Protein AF-X1BD55-F1 (afdb_monomer)

pLDDT: mean 80.8, std 15.16, range [34.19, 97.38]

Sequence (222 aa):
LREFDWNKQTVIKLTTEFGVSGNEYSDGHKIVGSWGATHAIMLDFDKGTMTKEELLEEQQGWQFDSYVYSSQNHQRKKAKNGKVEPPCDRLRVIIPLAEPITSEFDRQAVEQSFVERYNQNGQEVIDASFMGSARYFAHGTDEVSSFVSGKGPMNWRKIPNLYVKPGKKQGRPSKTENLKLTFRLKDKVKDQHGQIAEVKELEPGTPIYCPFCGDAPHRTND

Mean predicted aligned error: 13.5 Å

Radius of gyration: 23.19 Å; Cα contacts (8 Å, |Δi|>4): 354; chains: 1; bounding box: 46×58×61 Å

Structure (mmCIF, N/CA/C/O backbone):
data_AF-X1BD55-F1
#
_entry.id   AF-X1BD55-F1
#
loop_
_atom_site.group_PDB
_atom_site.id
_atom_site.type_symbol
_atom_site.label_atom_id
_atom_site.label_alt_id
_atom_site.label_comp_id
_atom_site.label_asym_id
_atom_site.label_entity_id
_atom_site.label_seq_id
_atom_site.pdbx_PDB_ins_code
_atom_site.Cartn_x
_atom_site.Cartn_y
_atom_site.Cartn_z
_atom_site.occupancy
_atom_site.B_iso_or_equiv
_atom_site.auth_seq_id
_atom_site.auth_comp_id
_atom_site.auth_asym_id
_atom_site.auth_atom_id
_atom_site.pdbx_PDB_model_num
ATOM 1 N N . LEU A 1 1 ? 14.936 -17.715 -6.169 1.00 37.25 1 LEU A N 1
ATOM 2 C CA . LEU A 1 1 ? 13.793 -16.986 -5.579 1.00 37.25 1 LEU A CA 1
ATOM 3 C C . LEU A 1 1 ? 13.905 -17.153 -4.073 1.00 37.25 1 LEU A C 1
ATOM 5 O O . LEU A 1 1 ? 13.934 -18.291 -3.628 1.00 37.25 1 LEU A O 1
ATOM 9 N N . ARG A 1 2 ? 14.112 -16.074 -3.306 1.00 34.19 2 ARG A N 1
ATOM 10 C CA . ARG A 1 2 ? 14.006 -16.155 -1.841 1.00 34.19 2 ARG A CA 1
ATOM 11 C C . ARG A 1 2 ? 12.521 -16.313 -1.530 1.00 34.19 2 ARG A C 1
ATOM 13 O O . ARG A 1 2 ? 11.752 -15.412 -1.847 1.00 34.19 2 ARG A O 1
ATOM 20 N N . GLU A 1 3 ? 12.133 -17.453 -0.978 1.00 37.66 3 GLU A N 1
ATOM 21 C CA . GLU A 1 3 ? 10.811 -17.619 -0.380 1.00 37.66 3 GLU A CA 1
ATOM 22 C C . GLU A 1 3 ? 10.739 -16.684 0.830 1.00 37.66 3 GLU A C 1
ATOM 24 O O . GLU A 1 3 ? 11.429 -16.878 1.831 1.00 37.66 3 GLU A O 1
ATOM 29 N N . PHE A 1 4 ? 9.970 -15.604 0.708 1.00 49.25 4 PHE A N 1
ATOM 30 C CA . PHE A 1 4 ? 9.562 -14.827 1.869 1.00 49.25 4 PHE A CA 1
ATOM 31 C C . PHE A 1 4 ? 8.417 -15.586 2.516 1.00 49.25 4 PHE A C 1
ATOM 33 O O . PHE A 1 4 ? 7.271 -15.484 2.083 1.00 49.25 4 PHE A O 1
ATOM 40 N N . ASP A 1 5 ? 8.753 -16.391 3.517 1.00 57.66 5 ASP A N 1
ATOM 41 C CA . ASP A 1 5 ? 7.770 -17.161 4.261 1.00 57.66 5 ASP A CA 1
ATOM 42 C C . ASP A 1 5 ? 6.935 -16.182 5.105 1.00 57.66 5 ASP A C 1
ATOM 44 O O . ASP A 1 5 ? 7.361 -15.684 6.154 1.00 57.66 5 ASP A O 1
ATOM 48 N N . TRP A 1 6 ? 5.778 -15.789 4.563 1.00 70.94 6 TRP A N 1
ATOM 49 C CA . TRP A 1 6 ? 4.870 -14.785 5.117 1.00 70.94 6 TRP A CA 1
ATOM 50 C C . TRP A 1 6 ? 4.162 -15.366 6.346 1.00 70.94 6 TRP A C 1
ATOM 52 O O . TRP A 1 6 ? 3.005 -15.783 6.315 1.00 70.94 6 TRP A O 1
ATOM 62 N N . ASN A 1 7 ? 4.892 -15.448 7.455 1.00 80.19 7 ASN A N 1
ATOM 63 C CA . ASN A 1 7 ? 4.395 -16.042 8.683 1.00 80.19 7 ASN A CA 1
ATOM 64 C C . ASN A 1 7 ? 3.441 -15.081 9.408 1.00 80.19 7 ASN A C 1
ATOM 66 O O . ASN A 1 7 ? 3.825 -13.974 9.792 1.00 80.19 7 ASN A O 1
ATOM 70 N N . LYS A 1 8 ? 2.209 -15.539 9.661 1.00 82.25 8 LYS A N 1
ATOM 71 C CA . LYS A 1 8 ? 1.162 -14.773 10.356 1.00 82.25 8 LYS A CA 1
ATOM 72 C C . LYS A 1 8 ? 1.643 -14.133 11.659 1.00 82.25 8 LYS A C 1
ATOM 74 O O . LYS A 1 8 ? 1.384 -12.956 11.879 1.00 82.25 8 LYS A O 1
ATOM 79 N N . GLN A 1 9 ? 2.340 -14.884 12.512 1.00 84.12 9 GLN A N 1
ATOM 80 C CA . GLN A 1 9 ? 2.792 -14.382 13.813 1.00 84.12 9 GLN A CA 1
ATOM 81 C C . GLN A 1 9 ? 3.848 -13.291 13.653 1.00 84.12 9 GLN A C 1
ATOM 83 O O . GLN A 1 9 ? 3.791 -12.269 14.334 1.00 84.12 9 GLN A O 1
ATOM 88 N N . THR A 1 10 ? 4.769 -13.466 12.706 1.00 82.81 10 THR A N 1
ATOM 89 C CA . THR A 1 10 ? 5.780 -12.455 12.387 1.00 82.81 10 THR A CA 1
ATOM 90 C C . THR A 1 10 ? 5.139 -11.174 11.865 1.00 82.81 10 THR A C 1
ATOM 92 O O . THR A 1 10 ? 5.504 -10.092 12.311 1.00 82.81 10 THR A O 1
ATOM 95 N N . VAL A 1 11 ? 4.161 -11.278 10.962 1.00 82.75 11 VAL A N 1
ATOM 96 C CA . VAL A 1 11 ? 3.474 -10.111 10.391 1.00 82.75 11 VAL A CA 1
ATOM 97 C C . VAL A 1 11 ? 2.665 -9.374 11.455 1.00 82.75 11 VAL A C 1
ATOM 99 O O . VAL A 1 11 ? 2.794 -8.157 11.562 1.00 82.75 11 VAL A O 1
ATOM 102 N N . ILE A 1 12 ? 1.909 -10.098 12.289 1.00 83.44 12 ILE A N 1
ATOM 103 C CA . ILE A 1 12 ? 1.188 -9.506 13.424 1.00 83.44 12 ILE A CA 1
ATOM 104 C C . ILE A 1 12 ? 2.179 -8.744 14.302 1.00 83.44 12 ILE A C 1
ATOM 106 O O . ILE A 1 12 ? 2.042 -7.531 14.437 1.00 83.44 12 ILE A O 1
ATOM 110 N N . LYS A 1 13 ? 3.234 -9.417 14.778 1.00 83.56 13 LYS A N 1
ATOM 111 C CA . LYS A 1 13 ? 4.265 -8.814 15.627 1.00 83.56 13 LYS A CA 1
ATOM 112 C C . LYS A 1 13 ? 4.877 -7.558 15.003 1.00 83.56 13 LYS A C 1
ATOM 114 O O . LYS A 1 13 ? 4.976 -6.529 15.663 1.00 83.56 13 LYS A O 1
ATOM 119 N N . LEU A 1 14 ? 5.262 -7.621 13.726 1.00 82.50 14 LEU A N 1
ATOM 120 C CA . LEU A 1 14 ? 5.821 -6.479 13.000 1.00 82.50 14 LEU A CA 1
ATOM 121 C C . LEU A 1 14 ? 4.859 -5.295 12.991 1.00 82.50 14 LEU A C 1
ATOM 123 O O . LEU A 1 14 ? 5.281 -4.173 13.224 1.00 82.50 14 LEU A O 1
ATOM 127 N N . THR A 1 15 ? 3.573 -5.537 12.756 1.00 81.25 15 THR A N 1
ATOM 128 C CA . THR A 1 15 ? 2.574 -4.465 12.677 1.00 81.25 15 THR A CA 1
ATOM 129 C C . THR A 1 15 ? 2.095 -3.939 14.026 1.00 81.25 15 THR A C 1
ATOM 131 O O . THR A 1 15 ? 1.630 -2.804 14.075 1.00 81.25 15 THR A O 1
ATOM 134 N N . THR A 1 16 ? 2.206 -4.712 15.109 1.00 79.62 16 THR A N 1
ATOM 135 C CA . THR A 1 16 ? 1.758 -4.307 16.454 1.00 79.62 16 THR A CA 1
ATOM 136 C C . THR A 1 16 ? 2.875 -3.701 17.292 1.00 79.62 16 THR A C 1
ATOM 138 O O . THR A 1 16 ? 2.625 -2.795 18.083 1.00 79.62 16 THR A O 1
ATOM 141 N N . GLU A 1 17 ? 4.111 -4.168 17.116 1.00 81.25 17 GLU A N 1
ATOM 142 C CA . GLU A 1 17 ? 5.262 -3.741 17.920 1.00 81.25 17 GLU A CA 1
ATOM 143 C C . GLU A 1 17 ? 6.192 -2.780 17.164 1.00 81.25 17 GLU A C 1
ATOM 145 O O . GLU A 1 17 ? 6.922 -2.012 17.792 1.00 81.25 17 GLU A O 1
ATOM 150 N N . PHE A 1 18 ? 6.165 -2.776 15.825 1.00 82.19 18 PHE A N 1
ATOM 151 C CA . PHE A 1 18 ? 7.111 -2.016 15.005 1.00 82.19 18 PHE A CA 1
ATOM 152 C C . PHE A 1 18 ? 6.432 -1.157 13.934 1.00 82.19 18 PHE A C 1
ATOM 154 O O . PHE A 1 18 ? 5.293 -1.362 13.519 1.00 82.19 18 PHE A O 1
ATOM 161 N 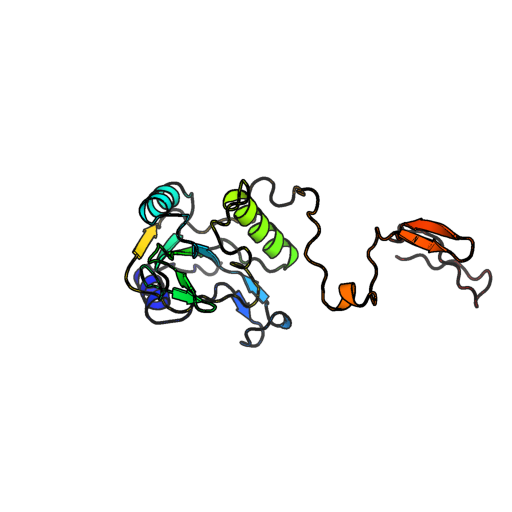N . GLY A 1 1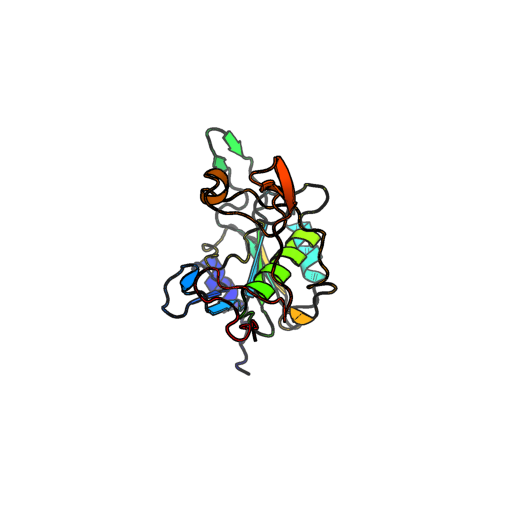9 ? 7.154 -0.137 13.470 1.00 77.81 19 GLY A N 1
ATOM 162 C CA . GLY A 1 19 ? 6.805 0.513 12.213 1.00 77.81 19 GLY A CA 1
ATOM 163 C C . GLY A 1 19 ? 7.208 -0.378 11.041 1.00 77.81 19 GLY A C 1
ATOM 164 O O . GLY A 1 19 ? 8.300 -0.941 11.048 1.00 77.81 19 GLY A O 1
ATOM 165 N N . VAL A 1 20 ? 6.355 -0.477 10.026 1.00 86.12 20 VAL A N 1
ATOM 166 C CA . VAL A 1 20 ? 6.605 -1.294 8.834 1.00 86.12 20 VAL A CA 1
ATOM 167 C C . VAL A 1 20 ? 6.757 -0.394 7.613 1.00 86.12 20 VAL A C 1
ATOM 169 O O . VAL A 1 20 ? 6.029 0.586 7.443 1.00 86.12 20 VAL A O 1
ATOM 172 N N . SER A 1 21 ? 7.715 -0.740 6.758 1.00 87.94 21 SER A N 1
ATOM 173 C CA . SER A 1 21 ? 7.898 -0.179 5.423 1.00 87.94 21 SER A CA 1
ATOM 174 C C . SER A 1 21 ? 7.915 -1.327 4.423 1.00 87.94 21 SER A C 1
ATOM 176 O O . SER A 1 21 ? 8.628 -2.306 4.625 1.00 87.94 21 SER A O 1
ATOM 178 N N . GLY A 1 22 ? 7.151 -1.193 3.343 1.00 88.50 22 GLY A N 1
ATOM 179 C CA . GLY A 1 22 ? 7.225 -2.076 2.184 1.00 88.50 22 GLY A CA 1
ATOM 180 C C . GLY A 1 22 ? 8.374 -1.713 1.245 1.00 88.50 22 GLY A C 1
ATOM 181 O O . GLY A 1 22 ? 8.559 -2.391 0.245 1.00 88.50 22 GLY A O 1
ATOM 182 N N . ASN A 1 23 ? 9.126 -0.648 1.533 1.00 90.81 23 ASN A N 1
ATOM 183 C CA . ASN A 1 23 ? 10.225 -0.164 0.704 1.00 90.81 23 ASN A CA 1
ATOM 184 C C . ASN A 1 23 ? 11.594 -0.617 1.221 1.00 90.81 23 ASN A C 1
ATOM 186 O O . ASN A 1 23 ? 11.836 -0.637 2.430 1.00 90.81 23 ASN A O 1
ATOM 190 N N . GLU A 1 24 ? 12.489 -0.891 0.280 1.00 89.81 24 GLU A N 1
ATOM 191 C CA . GLU A 1 24 ? 13.920 -1.103 0.463 1.00 89.81 24 GLU A CA 1
ATOM 192 C C . GLU A 1 24 ? 14.690 0.197 0.200 1.00 89.81 24 GLU A C 1
ATOM 194 O O . GLU A 1 24 ? 14.359 0.951 -0.721 1.00 89.81 24 GLU A O 1
ATOM 199 N N . TYR A 1 25 ? 15.735 0.429 0.997 1.00 87.62 25 TYR A N 1
ATOM 200 C CA . TYR A 1 25 ? 16.581 1.616 0.921 1.00 87.62 25 TYR A CA 1
ATOM 201 C C . TYR A 1 25 ? 18.052 1.221 0.763 1.00 87.62 25 TYR A C 1
ATOM 203 O O . TYR A 1 25 ? 18.555 0.422 1.552 1.00 87.62 25 TYR A O 1
ATOM 211 N N . SER A 1 26 ? 18.748 1.798 -0.217 1.00 85.50 26 SER A N 1
ATOM 212 C CA . SER A 1 26 ? 20.123 1.435 -0.595 1.00 85.50 26 SER A CA 1
ATOM 213 C C . SER A 1 26 ? 21.166 1.694 0.495 1.00 85.50 26 SER A C 1
ATOM 215 O O . SER A 1 26 ? 22.191 1.023 0.548 1.00 85.50 26 SER A O 1
ATOM 217 N N . ASP A 1 27 ? 20.921 2.680 1.351 1.00 83.50 27 ASP A N 1
ATOM 218 C CA . ASP A 1 27 ? 21.823 3.141 2.410 1.00 83.50 27 ASP A CA 1
ATOM 219 C C . ASP A 1 27 ? 21.172 3.067 3.804 1.00 83.50 27 ASP A C 1
ATOM 221 O O . ASP A 1 27 ? 21.709 3.585 4.779 1.00 83.50 27 ASP A O 1
ATOM 225 N N . GLY A 1 28 ? 19.990 2.447 3.907 1.00 74.69 28 GLY A N 1
ATOM 226 C CA . GLY A 1 28 ? 19.197 2.408 5.137 1.00 74.69 28 GLY A CA 1
ATOM 227 C C . GLY A 1 28 ? 18.555 3.746 5.529 1.00 74.69 28 GLY A C 1
ATOM 228 O O . GLY A 1 28 ? 17.830 3.798 6.525 1.00 74.69 28 GLY A O 1
ATOM 229 N N . HIS A 1 29 ? 18.759 4.820 4.761 1.00 76.69 29 HIS A N 1
ATOM 230 C CA . HIS A 1 29 ? 18.096 6.097 4.982 1.00 76.69 29 HIS A CA 1
ATOM 231 C C . HIS A 1 29 ? 16.754 6.133 4.265 1.00 76.69 29 HIS A C 1
ATOM 233 O O . HIS A 1 29 ? 16.609 5.692 3.134 1.00 76.69 29 HIS A O 1
ATOM 239 N N . LYS A 1 30 ? 15.750 6.714 4.915 1.00 74.50 30 LYS A N 1
ATOM 240 C CA . LYS A 1 30 ? 14.387 6.801 4.391 1.00 74.50 30 LYS A CA 1
ATOM 241 C C . LYS A 1 30 ? 14.157 8.115 3.647 1.00 74.50 30 LYS A C 1
ATOM 243 O O . LYS A 1 30 ? 13.427 8.989 4.119 1.00 74.50 30 LYS A O 1
ATOM 248 N N . ILE A 1 31 ? 14.803 8.273 2.499 1.00 75.75 31 ILE A N 1
ATOM 249 C CA . ILE A 1 31 ? 14.644 9.439 1.624 1.00 75.75 31 ILE A CA 1
ATOM 250 C C . ILE A 1 31 ? 14.309 8.990 0.203 1.00 75.75 31 ILE A C 1
ATOM 252 O O . ILE A 1 31 ? 14.530 7.848 -0.175 1.00 75.75 31 ILE A O 1
ATOM 256 N N . VAL A 1 32 ? 13.759 9.898 -0.604 1.00 73.81 32 VAL A N 1
ATOM 257 C CA . VAL A 1 32 ? 13.366 9.577 -1.988 1.00 73.81 32 VAL A CA 1
ATOM 258 C C . VAL A 1 32 ? 14.566 9.095 -2.811 1.00 73.81 32 VAL A C 1
ATOM 260 O O . VAL A 1 32 ? 14.424 8.178 -3.607 1.00 73.81 32 VAL A O 1
ATOM 263 N N . GLY A 1 33 ? 15.748 9.681 -2.589 1.00 78.12 33 GLY A N 1
ATOM 264 C CA . GLY A 1 33 ? 16.965 9.359 -3.341 1.00 78.12 33 GLY A CA 1
ATOM 265 C C . GLY A 1 33 ? 17.611 8.013 -3.006 1.00 78.12 33 GLY A C 1
ATOM 266 O O . GLY A 1 33 ? 18.467 7.572 -3.761 1.00 78.12 33 GLY A O 1
ATOM 267 N N . SER A 1 34 ? 17.217 7.370 -1.906 1.00 84.06 34 SER A N 1
ATOM 268 C CA . SER A 1 34 ? 17.755 6.074 -1.474 1.00 84.06 34 SER A CA 1
ATOM 269 C C . SER A 1 34 ? 16.786 4.919 -1.710 1.00 84.06 34 SER A C 1
ATOM 271 O O . SER A 1 34 ? 17.105 3.779 -1.383 1.00 84.06 34 SER A O 1
ATOM 273 N N . TRP A 1 35 ? 15.591 5.181 -2.244 1.00 90.38 35 TRP A N 1
ATOM 274 C CA . TRP A 1 35 ? 14.624 4.132 -2.550 1.00 90.38 35 TRP A CA 1
ATOM 275 C C . TRP A 1 35 ? 15.169 3.200 -3.637 1.00 90.38 35 TRP A C 1
ATOM 277 O O . TRP A 1 35 ? 15.556 3.658 -4.711 1.00 90.38 35 TRP A O 1
ATOM 287 N N . GLY A 1 36 ? 15.200 1.899 -3.344 1.00 89.44 36 GLY A N 1
ATOM 288 C CA . GLY A 1 36 ? 15.663 0.870 -4.277 1.00 89.44 36 GLY A CA 1
ATOM 289 C C . GLY A 1 36 ? 14.531 0.024 -4.853 1.00 89.44 36 GLY A C 1
ATOM 290 O O . GLY A 1 36 ? 14.519 -0.265 -6.049 1.00 89.44 36 GLY A O 1
ATOM 291 N N . ALA A 1 37 ? 13.580 -0.386 -4.010 1.00 93.00 37 ALA A N 1
ATOM 292 C CA . ALA A 1 37 ? 12.469 -1.232 -4.429 1.00 93.00 37 ALA A CA 1
ATOM 293 C C . ALA A 1 37 ? 11.275 -1.165 -3.468 1.00 93.00 37 ALA A C 1
ATOM 295 O O . ALA A 1 37 ? 11.426 -0.837 -2.293 1.00 93.00 37 ALA A O 1
ATOM 296 N N . THR A 1 38 ? 10.094 -1.560 -3.940 1.00 94.62 38 THR A N 1
ATOM 297 C CA . THR A 1 38 ? 8.907 -1.832 -3.117 1.00 94.62 38 THR A CA 1
ATOM 298 C C . THR A 1 38 ? 8.589 -3.327 -3.148 1.00 94.62 38 THR A C 1
ATOM 300 O O . THR A 1 38 ? 8.358 -3.888 -4.214 1.00 94.62 38 THR A O 1
ATOM 303 N N . HIS A 1 39 ? 8.546 -3.967 -1.981 1.00 93.69 39 HIS A N 1
ATOM 304 C CA . HIS A 1 39 ? 8.289 -5.400 -1.768 1.00 93.69 39 HIS A CA 1
ATOM 305 C C . HIS A 1 39 ? 6.850 -5.708 -1.338 1.00 93.69 39 HIS A C 1
ATOM 307 O O . HIS A 1 39 ? 6.386 -6.839 -1.469 1.00 93.69 39 HIS A O 1
ATOM 313 N N . ALA A 1 40 ? 6.134 -4.712 -0.817 1.00 93.56 40 ALA A N 1
ATOM 314 C CA . ALA A 1 40 ? 4.746 -4.857 -0.400 1.00 93.56 40 ALA A CA 1
ATOM 315 C C . ALA A 1 40 ? 3.956 -3.573 -0.660 1.00 93.56 40 ALA A C 1
ATOM 317 O O . ALA A 1 40 ? 4.464 -2.467 -0.465 1.00 93.56 40 ALA A O 1
ATOM 318 N N . ILE A 1 41 ? 2.694 -3.728 -1.051 1.00 95.06 41 ILE A N 1
ATOM 319 C CA . ILE A 1 41 ? 1.725 -2.633 -1.076 1.00 95.06 41 ILE A CA 1
ATOM 320 C C . ILE A 1 41 ? 1.206 -2.411 0.344 1.00 95.06 41 ILE A C 1
ATOM 322 O O . ILE A 1 41 ? 0.903 -3.361 1.065 1.00 95.06 41 ILE A O 1
ATOM 326 N N . MET A 1 42 ? 1.091 -1.142 0.726 1.00 93.69 42 MET A N 1
ATOM 327 C CA . MET A 1 42 ? 0.680 -0.706 2.052 1.00 93.69 42 MET A CA 1
ATOM 328 C C . MET A 1 42 ? -0.520 0.241 1.927 1.00 93.69 42 MET A C 1
ATOM 330 O O . MET A 1 42 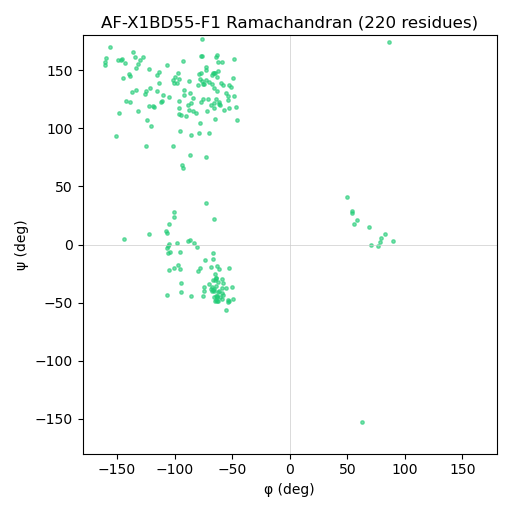? -0.317 1.443 1.867 1.00 93.69 42 MET A O 1
ATOM 334 N N . LEU A 1 43 ? -1.755 -0.264 1.838 1.00 95.38 43 LEU A N 1
ATOM 335 C CA . LEU A 1 43 ? -2.951 0.593 1.712 1.00 95.38 43 LEU A CA 1
ATOM 336 C C . LEU A 1 43 ? -3.267 1.288 3.043 1.00 95.38 43 LEU A C 1
ATOM 338 O O . LEU A 1 43 ? -3.155 0.656 4.094 1.00 95.38 43 LEU A O 1
ATOM 342 N N . ASP A 1 44 ? -3.693 2.555 2.993 1.00 94.31 44 ASP A N 1
ATOM 343 C CA . ASP A 1 44 ? -4.067 3.363 4.169 1.00 94.31 44 ASP A CA 1
ATOM 344 C C . ASP A 1 44 ? -5.500 3.898 4.022 1.00 94.31 44 ASP A C 1
ATOM 346 O O . ASP A 1 44 ? -5.758 4.810 3.234 1.00 94.31 44 ASP A O 1
ATOM 350 N N . PHE A 1 45 ? -6.432 3.334 4.785 1.00 94.38 45 PHE A N 1
ATOM 351 C CA . PHE A 1 45 ? -7.844 3.710 4.839 1.00 94.38 45 PHE A CA 1
ATOM 352 C C . PHE A 1 45 ? -8.085 4.558 6.089 1.00 94.38 45 PHE A C 1
ATOM 354 O O . PHE A 1 45 ? -8.455 4.046 7.140 1.00 94.38 45 PHE A O 1
ATOM 361 N N . ASP A 1 46 ? -7.846 5.865 5.997 1.00 87.75 46 ASP A N 1
ATOM 362 C CA . ASP A 1 46 ? -7.722 6.731 7.184 1.00 87.75 46 ASP A CA 1
ATOM 363 C C . ASP A 1 46 ? -8.938 7.654 7.425 1.00 87.75 46 ASP A C 1
ATOM 365 O O . ASP A 1 46 ? -9.013 8.363 8.437 1.00 87.75 46 ASP A O 1
ATOM 369 N N . LYS A 1 47 ? -9.883 7.684 6.475 1.00 87.06 47 LYS A N 1
ATOM 370 C CA . LYS A 1 47 ? -11.008 8.638 6.440 1.00 87.06 47 LYS A CA 1
ATOM 371 C C . LYS A 1 47 ? -12.305 8.100 7.050 1.00 87.06 47 LYS A C 1
ATOM 373 O O . LYS A 1 47 ? -13.262 8.861 7.151 1.00 87.06 47 LYS A O 1
ATOM 378 N N . GLY A 1 48 ? -12.366 6.820 7.422 1.00 89.25 48 GLY A N 1
ATOM 379 C CA . GLY A 1 48 ? -13.605 6.175 7.871 1.00 89.25 48 GLY A CA 1
ATOM 380 C C . GLY A 1 48 ? -14.651 5.978 6.775 1.00 89.25 48 GLY A C 1
ATOM 381 O O . GLY A 1 48 ? -15.817 5.776 7.083 1.00 89.25 48 GLY A O 1
ATOM 382 N N . THR A 1 49 ? -14.254 6.106 5.506 1.00 93.12 49 THR A N 1
ATOM 383 C CA . THR A 1 49 ? -15.130 5.842 4.361 1.00 93.12 49 THR A CA 1
ATOM 384 C C . THR A 1 49 ? -15.339 4.349 4.141 1.00 93.12 49 THR A C 1
ATOM 386 O O . THR A 1 49 ? -16.460 3.935 3.891 1.00 93.12 49 THR A O 1
ATOM 389 N N . MET A 1 50 ? -14.256 3.577 4.214 1.00 94.56 50 MET A N 1
ATOM 390 C CA . MET A 1 50 ? -14.304 2.122 4.202 1.00 94.56 50 MET A CA 1
ATOM 391 C C . MET A 1 50 ? -14.460 1.656 5.645 1.00 94.56 50 MET A C 1
ATOM 393 O O . MET A 1 50 ? -13.598 1.960 6.478 1.00 94.56 50 MET A O 1
ATOM 397 N N . THR A 1 51 ? -15.543 0.949 5.936 1.00 95.19 51 THR A N 1
ATOM 398 C CA . THR A 1 51 ? -15.751 0.324 7.244 1.00 95.19 51 THR A CA 1
ATOM 399 C C . THR A 1 51 ? -14.897 -0.932 7.394 1.00 95.19 51 THR A C 1
ATOM 401 O O . THR A 1 51 ? -14.407 -1.513 6.419 1.00 95.19 51 THR A O 1
ATOM 404 N N . LYS A 1 52 ? -14.711 -1.375 8.638 1.00 95.25 52 LYS A N 1
ATOM 405 C CA . LYS A 1 52 ? -14.063 -2.653 8.945 1.00 95.25 52 LYS A CA 1
ATOM 406 C C . LYS A 1 52 ? -14.734 -3.809 8.206 1.00 95.25 52 LYS A C 1
ATOM 408 O O . LYS A 1 52 ? -14.034 -4.614 7.600 1.00 95.25 52 LYS A O 1
ATOM 413 N N . GLU A 1 53 ? -16.054 -3.911 8.275 1.00 96.62 53 GLU A N 1
ATOM 414 C CA . GLU A 1 53 ? -16.809 -5.024 7.704 1.00 96.62 53 GLU A CA 1
ATOM 415 C C . GLU A 1 53 ? -16.664 -5.074 6.178 1.00 96.62 53 GLU A C 1
ATOM 417 O O . GLU A 1 53 ? -16.337 -6.134 5.645 1.00 96.62 53 GLU A O 1
ATOM 422 N N . GLU A 1 54 ? -16.789 -3.930 5.496 1.00 96.69 54 GLU A N 1
ATOM 423 C CA . GLU A 1 54 ? -16.601 -3.828 4.040 1.00 96.69 54 GLU A CA 1
ATOM 424 C C . GLU A 1 54 ? -15.184 -4.240 3.620 1.00 96.69 54 GLU A C 1
ATOM 426 O O . GLU A 1 54 ? -15.012 -5.024 2.686 1.00 96.69 54 GLU A O 1
ATOM 431 N N . LEU A 1 55 ? -14.156 -3.767 4.338 1.00 97.12 55 LEU A N 1
ATOM 432 C CA . LEU A 1 55 ? -12.774 -4.113 4.009 1.00 97.12 55 LEU A CA 1
ATOM 433 C C . LEU A 1 55 ? -12.493 -5.604 4.218 1.00 97.12 55 LEU A C 1
ATOM 435 O O . LEU A 1 55 ? -11.774 -6.213 3.426 1.00 97.12 55 LEU A O 1
ATOM 439 N N . LEU A 1 56 ? -13.030 -6.197 5.287 1.00 96.75 56 LEU A N 1
ATOM 440 C CA . LEU A 1 56 ? -12.858 -7.620 5.571 1.00 96.75 56 LEU A CA 1
ATOM 441 C C . LEU A 1 56 ? -13.581 -8.498 4.548 1.00 96.75 56 LEU A C 1
ATOM 443 O O . LEU A 1 56 ? -13.034 -9.530 4.160 1.00 96.75 56 LEU A O 1
ATOM 447 N N . GLU A 1 57 ? -14.768 -8.094 4.096 1.00 97.38 57 GLU A N 1
ATOM 448 C CA . GLU A 1 57 ? -15.487 -8.765 3.012 1.00 97.38 57 GLU A CA 1
ATOM 449 C C . GLU A 1 57 ? -14.702 -8.673 1.696 1.00 97.38 57 GLU A C 1
ATOM 451 O O . GLU A 1 57 ? -14.443 -9.696 1.054 1.00 97.38 57 GLU A O 1
ATOM 456 N N . GLU A 1 58 ? -14.224 -7.478 1.332 1.00 96.62 58 GLU A N 1
ATOM 457 C CA . GLU A 1 58 ? -13.431 -7.286 0.117 1.00 96.62 58 GLU A CA 1
ATOM 458 C C . GLU A 1 58 ? -12.123 -8.097 0.153 1.00 96.62 58 GLU A C 1
ATOM 460 O O . GLU A 1 58 ? -11.751 -8.730 -0.843 1.00 96.62 58 GLU A O 1
ATOM 465 N N . GLN A 1 59 ? -11.458 -8.155 1.314 1.00 96.94 59 GLN A N 1
ATOM 466 C CA . GLN A 1 59 ? -10.240 -8.941 1.524 1.00 96.94 59 GLN A CA 1
ATOM 467 C C . GLN A 1 59 ? -10.437 -10.423 1.158 1.00 96.94 59 GLN A C 1
ATOM 469 O O . GLN A 1 59 ? -9.538 -11.053 0.588 1.00 96.94 59 GLN A O 1
ATOM 474 N N . GLN A 1 60 ? -11.610 -11.001 1.450 1.00 95.19 60 GLN A N 1
ATOM 475 C CA . GLN A 1 60 ? -11.896 -12.398 1.107 1.00 95.19 60 GLN A CA 1
ATOM 476 C C . GLN A 1 60 ? -11.933 -12.631 -0.408 1.00 95.19 60 GLN A C 1
ATOM 478 O O . GLN A 1 60 ? -11.537 -13.707 -0.867 1.00 95.19 60 GLN A O 1
ATOM 483 N N . GLY A 1 61 ? -12.338 -11.627 -1.191 1.00 95.38 61 GLY A N 1
ATOM 484 C CA . GLY A 1 61 ? -12.429 -11.703 -2.651 1.00 95.38 61 GLY A CA 1
ATOM 485 C C . GLY A 1 61 ? -11.088 -11.581 -3.384 1.00 95.38 61 GLY A C 1
ATOM 486 O O . GLY A 1 61 ? -10.967 -12.012 -4.536 1.00 95.38 61 GLY A O 1
ATOM 487 N N . TRP A 1 62 ? -10.056 -11.026 -2.743 1.00 95.69 62 TRP A N 1
ATOM 488 C CA . TRP A 1 62 ? -8.741 -10.871 -3.368 1.00 95.69 62 TRP A CA 1
ATOM 489 C C . TRP A 1 62 ? -8.112 -12.214 -3.737 1.00 95.69 62 TRP A C 1
ATOM 491 O O . TRP A 1 62 ? -8.325 -13.215 -3.065 1.00 95.69 62 TRP A O 1
ATOM 501 N N . GLN A 1 63 ? -7.314 -12.239 -4.802 1.00 95.25 63 GLN A N 1
ATOM 502 C CA . GLN A 1 63 ? -6.638 -13.448 -5.302 1.00 95.25 63 GLN A CA 1
ATOM 503 C C . GLN A 1 63 ? -5.166 -13.501 -4.869 1.00 95.25 63 GLN A C 1
ATOM 505 O O . GLN A 1 63 ? -4.317 -14.028 -5.578 1.00 95.25 63 GLN A O 1
ATOM 510 N N . PHE A 1 64 ? -4.862 -12.887 -3.729 1.00 94.75 64 PHE A N 1
ATOM 511 C CA . PHE A 1 64 ? -3.526 -12.783 -3.160 1.00 94.75 64 PHE A CA 1
ATOM 512 C C . PHE A 1 64 ? -3.609 -12.741 -1.634 1.00 94.75 64 PHE A C 1
ATOM 514 O O . PHE A 1 64 ? -4.655 -12.424 -1.057 1.00 94.75 64 PHE A O 1
ATOM 521 N N . ASP A 1 65 ? -2.498 -13.076 -0.995 1.00 93.62 65 ASP A N 1
ATOM 522 C CA . ASP A 1 65 ? -2.335 -12.999 0.447 1.00 93.62 65 ASP A CA 1
ATOM 523 C C . ASP A 1 65 ? -2.402 -11.542 0.898 1.00 93.62 65 ASP A C 1
ATOM 525 O O . ASP A 1 65 ? -2.020 -10.615 0.182 1.00 93.62 65 ASP A O 1
ATOM 529 N N . SER A 1 66 ? -2.926 -11.316 2.093 1.00 95.06 66 SER A N 1
ATOM 530 C CA . SER A 1 66 ? -3.043 -9.968 2.632 1.00 95.06 66 SER A CA 1
ATOM 531 C C . SER A 1 66 ? -3.205 -9.982 4.137 1.00 95.06 66 SER A C 1
ATOM 533 O O . SER A 1 66 ? -3.685 -10.949 4.736 1.00 95.06 66 SER A O 1
ATOM 535 N N . TYR A 1 67 ? -2.846 -8.862 4.749 1.00 93.88 67 TYR A N 1
ATOM 536 C CA . TYR A 1 67 ? -3.049 -8.641 6.165 1.00 93.88 67 TYR A CA 1
ATOM 537 C C . TYR A 1 67 ? -3.685 -7.278 6.410 1.00 93.88 67 TYR A C 1
ATOM 539 O O . TYR A 1 67 ? -3.071 -6.251 6.129 1.00 93.88 67 TYR A O 1
ATOM 547 N N . VAL A 1 68 ? -4.911 -7.282 6.930 1.00 94.31 68 VAL A N 1
ATOM 548 C CA . VAL A 1 68 ? -5.644 -6.089 7.359 1.00 94.31 68 VAL A CA 1
ATOM 549 C C . VAL A 1 68 ? -5.362 -5.860 8.834 1.00 94.31 68 VAL A C 1
ATOM 551 O O . VAL A 1 68 ? -5.475 -6.789 9.639 1.00 94.31 68 VAL A O 1
ATOM 554 N N . TYR A 1 69 ? -5.042 -4.620 9.190 1.00 92.44 69 TYR A N 1
ATOM 555 C CA . TYR A 1 69 ? -4.856 -4.218 10.572 1.00 92.44 69 TYR A CA 1
ATOM 556 C C . TYR A 1 69 ? -5.291 -2.781 10.863 1.00 92.44 69 TYR A C 1
ATOM 558 O O . TYR A 1 69 ? -5.393 -1.951 9.967 1.00 92.44 69 TYR A O 1
ATOM 566 N N . SER A 1 70 ? -5.565 -2.465 12.123 1.00 91.81 70 SER A N 1
ATOM 567 C CA . SER A 1 70 ? -5.913 -1.104 12.556 1.00 91.81 70 SER A CA 1
ATOM 568 C C . SER A 1 70 ? -4.687 -0.192 12.655 1.00 91.81 70 SER A C 1
ATOM 570 O O . SER A 1 70 ? -3.616 -0.629 13.076 1.00 91.81 70 SER A O 1
ATOM 572 N N . SER A 1 71 ? -4.845 1.104 12.375 1.00 89.31 71 SER A N 1
ATOM 573 C CA . SER A 1 71 ? -3.846 2.108 12.767 1.00 89.31 71 SER A CA 1
ATOM 574 C C . SER A 1 71 ? -3.941 2.436 14.267 1.00 89.31 71 SER A C 1
ATOM 576 O O . SER A 1 71 ? -4.977 2.224 14.887 1.00 89.31 71 SER A O 1
ATOM 578 N N . GLN A 1 72 ? -2.891 3.032 14.846 1.00 87.12 72 GLN A N 1
ATOM 579 C CA . GLN A 1 72 ? -2.860 3.538 16.238 1.00 87.12 72 GLN A CA 1
ATOM 580 C C . GLN A 1 72 ? -4.004 4.484 16.633 1.00 87.12 72 GLN A C 1
ATOM 582 O O . GLN A 1 72 ? -4.215 4.760 17.812 1.00 87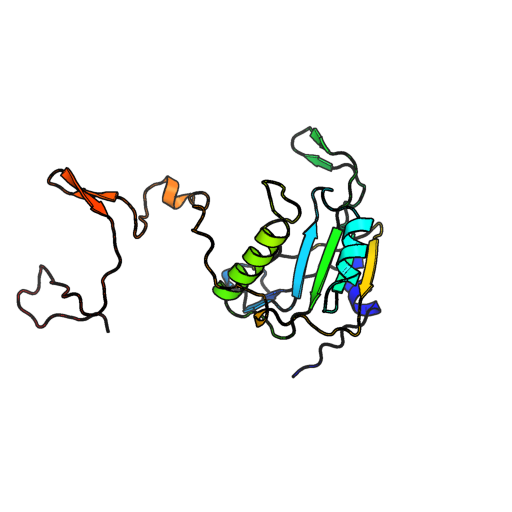.12 72 GLN A O 1
ATOM 587 N N . ASN A 1 73 ? -4.663 5.088 15.644 1.00 87.19 73 ASN A N 1
ATOM 588 C CA . ASN A 1 73 ? -5.730 6.057 15.859 1.00 87.19 73 ASN A CA 1
ATOM 589 C C . ASN A 1 73 ? -7.109 5.472 15.535 1.00 87.19 73 ASN A C 1
ATOM 591 O O . ASN A 1 73 ? -8.075 6.228 15.445 1.00 87.19 73 ASN A O 1
ATOM 595 N N . HIS A 1 74 ? -7.215 4.166 15.304 1.00 90.00 74 HIS A N 1
ATOM 596 C CA . HIS A 1 74 ? -8.478 3.493 15.023 1.00 90.00 74 HIS A CA 1
ATOM 597 C C . HIS A 1 74 ? -9.512 3.785 16.117 1.00 90.00 74 HIS A C 1
ATOM 599 O O . HIS A 1 74 ? -9.200 3.687 17.297 1.00 90.00 74 HIS A O 1
ATOM 605 N N . GLN A 1 75 ? -10.712 4.233 15.729 1.00 90.75 75 GLN A N 1
ATOM 606 C CA . GLN A 1 75 ? -11.808 4.575 16.651 1.00 90.75 75 GLN A CA 1
ATOM 607 C C . GLN A 1 75 ? -11.451 5.619 17.735 1.00 90.75 75 GLN A C 1
ATOM 609 O O . GLN A 1 75 ? -12.183 5.823 18.704 1.00 90.75 75 GLN A O 1
ATOM 614 N N . ARG A 1 76 ? -10.363 6.378 17.544 1.00 89.19 76 ARG A N 1
ATOM 615 C CA . ARG A 1 76 ? -9.989 7.506 18.409 1.00 89.19 76 ARG A CA 1
ATOM 616 C C . ARG A 1 76 ? -10.457 8.832 17.816 1.00 89.19 76 ARG A C 1
ATOM 618 O O . ARG A 1 76 ? -10.475 9.024 16.599 1.00 89.19 76 ARG A O 1
ATOM 625 N N . LYS A 1 77 ? -10.805 9.788 18.678 1.00 86.62 77 LYS A N 1
ATOM 626 C CA . LYS A 1 77 ? -11.056 11.177 18.259 1.00 86.62 77 LYS A CA 1
ATOM 627 C C . LYS A 1 77 ? -9.749 11.804 17.782 1.00 86.62 77 LYS A C 1
ATOM 629 O O . LYS A 1 77 ? -8.719 11.637 18.432 1.00 86.62 77 LYS A O 1
ATOM 634 N N . LYS A 1 78 ? -9.789 12.559 16.683 1.00 81.94 78 LYS A N 1
ATOM 635 C CA . LYS A 1 78 ? -8.603 13.231 16.134 1.00 81.94 78 LYS A CA 1
ATOM 636 C C . LYS A 1 78 ? -8.808 14.739 16.150 1.00 81.94 78 LYS A C 1
ATOM 638 O O . LYS A 1 78 ? -9.718 15.250 15.510 1.00 81.94 78 LYS A O 1
ATOM 643 N N . ALA A 1 79 ? -7.972 15.461 16.890 1.00 79.06 79 ALA A N 1
ATOM 644 C CA . ALA A 1 79 ? -7.970 16.918 16.857 1.00 79.06 79 ALA A CA 1
ATOM 645 C C . ALA A 1 79 ? -7.086 17.401 15.700 1.00 79.06 79 ALA A C 1
ATOM 647 O O . ALA A 1 79 ? -5.897 17.085 15.645 1.00 79.06 79 ALA A O 1
ATOM 648 N N . LYS A 1 80 ? -7.654 18.172 14.773 1.00 77.88 80 LYS A N 1
ATOM 649 C CA . LYS A 1 80 ? -6.936 18.752 13.636 1.00 77.88 80 LYS A CA 1
ATOM 650 C C . LYS A 1 80 ? -7.392 20.191 13.420 1.00 77.88 80 LYS A C 1
ATOM 652 O O . LYS A 1 80 ? -8.575 20.449 13.223 1.00 77.88 80 LYS A O 1
ATOM 657 N N . ASN A 1 81 ? -6.453 21.137 13.461 1.00 77.06 81 ASN A N 1
ATOM 658 C CA . ASN A 1 81 ? -6.710 22.573 13.263 1.00 77.06 81 ASN A CA 1
ATOM 659 C C . ASN A 1 81 ? -7.866 23.121 14.129 1.00 77.06 81 ASN A C 1
ATOM 661 O O . ASN A 1 81 ? -8.711 23.870 13.644 1.00 77.06 81 ASN A O 1
ATOM 665 N N . GLY A 1 82 ? -7.947 22.698 15.396 1.00 79.00 82 GLY A N 1
ATOM 666 C CA . GLY A 1 82 ? -9.001 23.121 16.328 1.00 79.00 82 GLY A CA 1
ATOM 667 C C . GLY A 1 82 ? -10.368 22.452 16.129 1.00 79.00 82 GLY A C 1
ATOM 668 O O . GLY A 1 82 ? -11.278 22.710 16.911 1.00 79.00 82 GLY A O 1
ATOM 669 N N . LYS A 1 83 ? -10.527 21.570 15.132 1.00 82.12 83 LYS A N 1
ATOM 670 C CA . LYS A 1 83 ? -11.720 20.732 14.952 1.00 82.12 83 LYS A CA 1
ATOM 671 C C . LYS A 1 83 ? -11.457 19.321 15.470 1.00 82.12 83 LYS A C 1
ATOM 673 O O . LYS A 1 83 ? -10.380 18.771 15.252 1.00 82.12 83 LYS A O 1
ATOM 678 N N . VAL A 1 84 ? -12.442 18.740 16.149 1.00 83.56 84 VAL A N 1
ATOM 679 C CA . VAL A 1 84 ? -12.399 17.342 16.591 1.00 83.56 84 VAL A CA 1
ATOM 680 C C . VAL A 1 84 ? -13.144 16.498 15.567 1.00 83.56 84 VAL A C 1
ATOM 682 O O . VAL A 1 84 ? -14.356 16.625 15.415 1.00 83.56 84 VAL A O 1
ATOM 685 N N . GLU A 1 85 ? -12.410 15.655 14.854 1.00 84.62 85 GLU A N 1
ATOM 686 C CA . GLU A 1 85 ? -12.975 14.626 13.988 1.00 84.62 85 GLU A CA 1
ATOM 687 C C . GLU A 1 85 ? -13.518 13.479 14.861 1.00 84.62 85 GLU A C 1
ATOM 689 O O . GLU A 1 85 ? -12.866 13.096 15.849 1.00 84.62 85 GLU A O 1
ATOM 694 N N . PRO A 1 86 ? -14.704 12.931 14.533 1.00 88.31 86 PRO A N 1
ATOM 695 C CA . PRO A 1 86 ? -15.281 11.820 15.279 1.00 88.31 86 PRO A CA 1
ATOM 696 C C . PRO A 1 86 ? -14.415 10.547 15.178 1.00 88.31 86 PRO A C 1
ATOM 698 O O . PRO A 1 86 ? -13.566 10.435 14.285 1.00 88.31 86 PRO A O 1
ATOM 701 N N . PRO A 1 87 ? -14.609 9.579 16.096 1.00 91.19 87 PRO A N 1
ATOM 702 C CA . PRO A 1 87 ? -14.109 8.217 15.931 1.00 91.19 87 PRO A CA 1
ATOM 703 C C . PRO A 1 87 ? -14.548 7.627 14.593 1.00 91.19 87 PRO A C 1
ATOM 705 O O . PRO A 1 87 ? -15.695 7.805 14.185 1.00 91.19 87 PRO A O 1
ATOM 708 N N . CYS A 1 88 ? -13.636 6.939 13.917 1.00 92.62 88 CYS A N 1
ATOM 709 C CA . CYS A 1 88 ? -13.940 6.203 12.701 1.00 92.62 88 CYS A CA 1
ATOM 710 C C . CYS A 1 88 ? -12.925 5.081 12.470 1.00 92.62 88 CYS A C 1
ATOM 712 O O . CYS A 1 88 ? -11.878 5.017 13.135 1.00 92.62 88 CYS A O 1
ATOM 714 N N . ASP A 1 89 ? -13.233 4.224 11.499 1.00 93.62 89 ASP A N 1
ATOM 715 C CA . ASP A 1 89 ? -12.333 3.167 11.070 1.00 93.62 89 ASP A CA 1
ATOM 716 C C . ASP A 1 89 ? -11.110 3.755 10.371 1.00 93.62 89 ASP A C 1
ATOM 718 O O . ASP A 1 89 ? -11.195 4.472 9.371 1.00 93.62 89 ASP A O 1
ATOM 722 N N . ARG A 1 90 ? -9.950 3.454 10.957 1.00 93.12 90 ARG A N 1
ATOM 723 C CA . ARG A 1 90 ? -8.632 3.740 10.393 1.00 93.12 90 ARG A CA 1
ATOM 724 C C . ARG A 1 90 ? -7.881 2.433 10.234 1.00 93.12 90 ARG A C 1
ATOM 726 O O . ARG A 1 90 ? -7.431 1.854 11.226 1.00 93.12 90 ARG A O 1
ATOM 733 N N . LEU A 1 91 ? -7.841 1.940 9.006 1.00 94.62 91 LEU A N 1
ATOM 734 C CA . LEU A 1 91 ? -7.428 0.585 8.663 1.00 94.62 91 LEU A CA 1
ATOM 735 C C . LEU A 1 91 ? -6.260 0.634 7.687 1.00 94.62 91 LEU A C 1
ATOM 737 O O . LEU A 1 91 ? -6.114 1.563 6.900 1.00 94.62 91 LEU A O 1
ATOM 741 N N . ARG A 1 92 ? -5.420 -0.385 7.736 1.00 94.50 92 ARG A N 1
ATOM 742 C CA . ARG A 1 92 ? -4.248 -0.550 6.890 1.00 94.50 92 ARG A CA 1
ATOM 743 C C . ARG A 1 92 ? -4.209 -1.955 6.352 1.00 94.50 92 ARG A C 1
ATOM 745 O O . ARG A 1 92 ? -4.690 -2.886 6.994 1.00 94.50 92 ARG A O 1
ATOM 752 N N . VAL A 1 93 ? -3.609 -2.105 5.182 1.00 94.56 93 VAL A N 1
ATOM 753 C CA . VAL A 1 93 ? -3.463 -3.411 4.545 1.00 94.56 93 VAL A CA 1
ATOM 754 C C . VAL A 1 93 ? -2.046 -3.575 4.051 1.00 94.56 93 VAL A C 1
ATOM 756 O O . VAL A 1 93 ? -1.524 -2.684 3.388 1.00 94.56 93 VAL A O 1
ATOM 759 N N . ILE A 1 94 ? -1.445 -4.725 4.338 1.00 93.88 94 ILE A N 1
ATOM 760 C CA . ILE A 1 94 ? -0.201 -5.159 3.710 1.00 93.88 94 ILE A CA 1
ATOM 761 C C . ILE A 1 94 ? -0.529 -6.245 2.688 1.00 93.88 94 ILE A C 1
ATOM 763 O O . ILE A 1 94 ? -1.178 -7.236 3.026 1.00 93.88 94 ILE A O 1
ATOM 767 N N . ILE A 1 95 ? -0.064 -6.061 1.455 1.00 94.94 95 ILE A N 1
ATOM 768 C CA . ILE A 1 95 ? -0.181 -7.034 0.365 1.00 94.94 95 ILE A CA 1
ATOM 769 C C . ILE A 1 95 ? 1.241 -7.367 -0.124 1.00 94.94 95 ILE A C 1
ATOM 771 O O . ILE A 1 95 ? 1.942 -6.453 -0.571 1.00 94.94 95 ILE A O 1
ATOM 775 N N . PRO A 1 96 ? 1.693 -8.633 -0.052 1.00 93.25 96 PRO A N 1
ATOM 776 C CA . PRO A 1 96 ? 2.980 -9.049 -0.601 1.00 93.25 96 PRO A CA 1
ATOM 777 C C . PRO A 1 96 ? 3.009 -8.857 -2.107 1.00 93.25 96 PRO A C 1
ATOM 779 O O . PRO A 1 96 ? 2.027 -9.174 -2.779 1.00 93.25 96 PRO A O 1
ATOM 782 N N . LEU A 1 97 ? 4.158 -8.473 -2.654 1.00 94.31 97 LEU A N 1
ATOM 783 C CA . LEU A 1 97 ? 4.389 -8.532 -4.092 1.00 94.31 97 LEU A CA 1
ATOM 784 C C . LEU A 1 97 ? 5.165 -9.794 -4.469 1.00 94.31 97 LEU A C 1
ATOM 786 O O . LEU A 1 97 ? 6.104 -10.193 -3.786 1.00 94.31 97 LEU A O 1
ATOM 790 N N . ALA A 1 98 ? 4.765 -10.429 -5.572 1.00 92.88 98 ALA A N 1
ATOM 791 C CA . ALA A 1 98 ? 5.419 -11.631 -6.092 1.00 92.88 98 ALA A CA 1
ATOM 792 C C . ALA A 1 98 ? 6.840 -11.333 -6.590 1.00 92.88 98 ALA A C 1
ATOM 794 O O . ALA A 1 98 ? 7.726 -12.182 -6.525 1.00 92.88 98 ALA A O 1
ATOM 795 N N . GLU A 1 99 ? 7.043 -10.110 -7.071 1.00 93.06 99 GLU A N 1
ATOM 796 C CA . GLU A 1 99 ? 8.340 -9.540 -7.398 1.00 93.06 99 GLU A CA 1
ATOM 797 C C . GLU A 1 99 ? 8.372 -8.072 -6.943 1.00 93.06 99 GLU A C 1
ATOM 799 O O . GLU A 1 99 ? 7.337 -7.395 -7.018 1.00 93.06 99 GLU A O 1
ATOM 804 N N . PRO A 1 100 ? 9.528 -7.551 -6.502 1.00 95.00 100 PRO A N 1
ATOM 805 C CA . PRO A 1 100 ? 9.633 -6.157 -6.101 1.00 95.00 100 PRO A CA 1
ATOM 806 C C . PRO A 1 100 ? 9.424 -5.208 -7.287 1.00 95.00 100 PRO A C 1
ATOM 808 O O . PRO A 1 100 ? 9.815 -5.505 -8.417 1.00 95.00 100 PRO A O 1
ATOM 811 N N . ILE A 1 101 ? 8.856 -4.034 -7.025 1.00 94.12 101 ILE A N 1
ATOM 812 C CA . ILE A 1 101 ? 8.820 -2.929 -7.987 1.00 94.12 101 ILE A CA 1
ATOM 813 C C . ILE A 1 101 ? 10.103 -2.121 -7.815 1.00 94.12 101 ILE A C 1
ATOM 815 O O . ILE A 1 101 ? 10.305 -1.528 -6.762 1.00 94.12 101 ILE A O 1
ATOM 819 N N . THR A 1 102 ? 10.959 -2.084 -8.831 1.00 93.12 102 THR A N 1
ATOM 820 C CA . THR A 1 102 ? 12.282 -1.423 -8.783 1.00 93.12 102 THR A CA 1
ATOM 821 C C . THR A 1 102 ? 12.344 -0.118 -9.577 1.00 93.12 102 THR A C 1
ATOM 823 O O . THR A 1 102 ? 13.361 0.568 -9.591 1.00 93.12 102 THR A O 1
ATOM 826 N N . SER A 1 103 ? 11.254 0.234 -10.260 1.00 91.06 103 SER A N 1
ATOM 827 C CA . SER A 1 103 ? 11.135 1.430 -11.089 1.00 91.06 103 SER A CA 1
ATOM 828 C C . SER A 1 103 ? 10.091 2.371 -10.505 1.00 91.06 103 SER A C 1
ATOM 830 O O . SER A 1 103 ? 8.967 1.961 -10.217 1.00 91.06 103 SER A O 1
ATOM 832 N N . GLU A 1 104 ? 10.436 3.652 -10.388 1.00 87.69 104 GLU A N 1
ATOM 833 C CA . GLU A 1 104 ? 9.506 4.692 -9.938 1.00 87.69 104 GLU A CA 1
ATOM 834 C C . GLU A 1 104 ? 8.311 4.833 -10.899 1.00 87.69 104 GLU A C 1
ATOM 836 O O . GLU A 1 104 ? 7.193 5.086 -10.458 1.00 87.69 104 GLU A O 1
ATOM 841 N N . PHE A 1 105 ? 8.520 4.602 -12.201 1.00 88.69 105 PHE A N 1
ATOM 842 C CA . PHE A 1 105 ? 7.446 4.603 -13.197 1.00 88.69 105 PHE A CA 1
ATOM 843 C C . PHE A 1 105 ? 6.414 3.504 -12.914 1.00 88.69 105 PHE A C 1
ATOM 845 O O . PHE A 1 105 ? 5.215 3.779 -12.866 1.00 88.69 105 PHE A O 1
ATOM 852 N N . ASP A 1 106 ? 6.876 2.274 -12.673 1.00 92.38 106 ASP A N 1
ATOM 853 C CA . ASP A 1 106 ? 5.990 1.153 -12.348 1.00 92.38 106 ASP A CA 1
ATOM 854 C C . ASP A 1 106 ? 5.320 1.361 -10.985 1.00 92.38 106 ASP A C 1
ATOM 856 O O . ASP A 1 106 ? 4.123 1.113 -10.842 1.00 92.38 106 ASP A O 1
ATOM 860 N N . ARG A 1 107 ? 6.054 1.889 -9.994 1.00 92.81 107 ARG A N 1
ATOM 861 C CA . ARG A 1 107 ? 5.517 2.193 -8.658 1.00 92.81 107 ARG A CA 1
ATOM 862 C C . ARG A 1 107 ? 4.352 3.176 -8.750 1.00 92.81 107 ARG A C 1
ATOM 864 O O . ARG A 1 107 ? 3.300 2.932 -8.163 1.00 92.81 107 ARG A O 1
ATOM 871 N N . GLN A 1 108 ? 4.524 4.252 -9.518 1.00 90.69 108 GLN A N 1
ATOM 872 C CA . GLN A 1 108 ? 3.485 5.256 -9.752 1.00 90.69 108 GLN A CA 1
ATOM 873 C C . GLN A 1 108 ? 2.295 4.690 -10.534 1.00 90.69 108 GLN A C 1
ATOM 875 O O . GLN A 1 108 ? 1.156 5.029 -10.225 1.00 90.69 108 GLN A O 1
ATOM 880 N N . ALA A 1 109 ? 2.525 3.813 -11.517 1.00 90.81 109 ALA A N 1
ATOM 881 C CA . ALA A 1 109 ? 1.444 3.162 -12.258 1.00 90.81 109 ALA A CA 1
ATOM 882 C C . ALA A 1 109 ? 0.597 2.251 -11.351 1.00 90.81 109 ALA A C 1
ATOM 884 O O . ALA A 1 109 ? -0.635 2.303 -11.386 1.00 90.81 109 ALA A O 1
ATOM 885 N N . VAL A 1 110 ? 1.246 1.459 -10.489 1.00 94.44 110 VAL A N 1
ATOM 886 C CA . VAL A 1 110 ? 0.557 0.602 -9.513 1.00 94.44 110 VAL A CA 1
ATOM 887 C C . VAL A 1 110 ? -0.230 1.459 -8.521 1.00 94.44 110 VAL A C 1
ATOM 889 O O . VAL A 1 110 ? -1.426 1.216 -8.350 1.00 94.44 110 VAL A O 1
ATOM 892 N N . GLU A 1 111 ? 0.396 2.491 -7.942 1.00 93.56 111 GLU A N 1
ATOM 893 C CA . GLU A 1 111 ? -0.247 3.455 -7.034 1.00 93.56 111 GLU A CA 1
ATOM 894 C C . GLU A 1 111 ? -1.503 4.062 -7.671 1.00 93.56 111 GLU A C 1
ATOM 896 O O . GLU A 1 111 ? -2.586 4.017 -7.084 1.00 93.56 111 GLU A O 1
ATOM 901 N N . GLN A 1 112 ? -1.388 4.530 -8.914 1.00 91.12 112 GLN A N 1
ATOM 902 C CA . GLN A 1 112 ? -2.496 5.122 -9.652 1.00 91.12 112 GLN A CA 1
ATOM 903 C C . GLN A 1 112 ? -3.640 4.127 -9.896 1.00 91.12 112 GLN A C 1
ATOM 905 O O . GLN A 1 112 ? -4.799 4.503 -9.728 1.00 91.12 112 GLN A O 1
ATOM 910 N N . SER A 1 113 ? -3.355 2.862 -10.226 1.00 93.12 113 SER A N 1
ATOM 911 C CA . SER A 1 113 ? -4.418 1.871 -10.468 1.00 93.12 113 SER A CA 1
ATOM 912 C C . SER A 1 113 ? -5.261 1.594 -9.214 1.00 93.12 113 SER A C 1
ATOM 914 O O . SER A 1 113 ? -6.479 1.433 -9.292 1.00 93.12 113 SER A O 1
ATOM 916 N N . PHE A 1 114 ? -4.635 1.597 -8.033 1.00 94.50 114 PHE A N 1
ATOM 917 C CA . PHE A 1 114 ? -5.337 1.445 -6.760 1.00 94.50 114 PHE A CA 1
ATOM 918 C C . PHE A 1 114 ? -6.092 2.722 -6.389 1.00 94.50 114 PHE A C 1
ATOM 920 O O . PHE A 1 114 ? -7.234 2.638 -5.942 1.00 94.50 114 PHE A O 1
ATOM 927 N N . VAL A 1 115 ? -5.507 3.901 -6.625 1.00 92.31 115 VAL A N 1
ATOM 928 C CA . VAL A 1 115 ? -6.217 5.176 -6.449 1.00 92.31 115 VAL A CA 1
ATOM 929 C C . VAL A 1 115 ? -7.456 5.231 -7.341 1.00 92.31 115 VAL A C 1
ATOM 931 O O . VAL A 1 115 ? -8.508 5.635 -6.874 1.00 92.31 115 VAL A O 1
ATOM 934 N N . GLU A 1 116 ? -7.394 4.787 -8.591 1.00 90.56 116 GLU A N 1
ATOM 935 C CA . GLU A 1 116 ? -8.560 4.768 -9.489 1.00 90.56 116 GLU A CA 1
ATOM 936 C C . GLU A 1 116 ? -9.608 3.733 -9.099 1.00 90.56 116 GLU A C 1
ATOM 938 O O . GLU A 1 116 ? -10.809 3.963 -9.259 1.00 90.56 116 GLU A O 1
ATOM 943 N N . ARG A 1 117 ? -9.164 2.593 -8.568 1.00 91.19 117 ARG A N 1
ATOM 944 C CA . ARG A 1 117 ? -10.059 1.567 -8.042 1.00 91.19 117 ARG A CA 1
ATOM 945 C C . ARG A 1 117 ? -10.837 2.071 -6.830 1.00 91.19 117 ARG A C 1
ATOM 947 O O . ARG A 1 117 ? -12.046 1.885 -6.785 1.00 91.19 117 ARG A O 1
ATOM 954 N N . TYR A 1 118 ? -10.154 2.680 -5.865 1.00 93.19 118 TYR A N 1
ATOM 955 C CA . TYR A 1 118 ? -10.750 3.029 -4.576 1.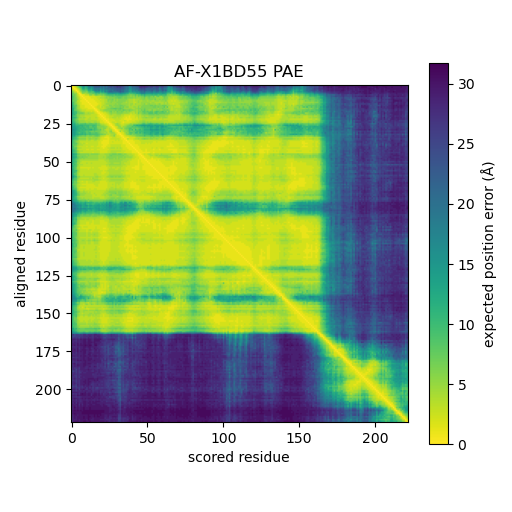00 93.19 118 TYR A CA 1
ATOM 956 C C . TYR A 1 118 ? -11.286 4.465 -4.533 1.00 93.19 118 TYR A C 1
ATOM 958 O O . TYR A 1 118 ? -12.378 4.693 -4.024 1.00 93.19 118 TYR A O 1
ATOM 966 N N . ASN A 1 119 ? -10.579 5.444 -5.098 1.00 93.00 119 ASN A N 1
ATOM 967 C CA . ASN A 1 119 ? -10.940 6.862 -5.009 1.00 93.00 119 ASN A CA 1
ATOM 968 C C . ASN A 1 119 ? -11.798 7.313 -6.201 1.00 93.00 119 ASN A C 1
ATOM 970 O O . ASN A 1 119 ? -11.385 8.126 -7.036 1.00 93.00 119 ASN A O 1
ATOM 974 N N . GLN A 1 120 ? -13.011 6.769 -6.289 1.00 87.19 120 GLN A N 1
ATOM 975 C CA . GLN A 1 120 ? -13.971 7.075 -7.351 1.00 87.19 120 GLN A CA 1
ATOM 976 C C . GLN A 1 120 ? -14.928 8.208 -6.960 1.00 87.19 120 GLN A C 1
ATOM 978 O O . GLN A 1 120 ? -15.130 8.505 -5.787 1.00 87.19 120 GLN A O 1
ATOM 983 N N . ASN A 1 121 ? -15.529 8.871 -7.957 1.00 84.19 121 ASN A N 1
ATOM 984 C CA . ASN A 1 121 ? -16.597 9.870 -7.768 1.00 84.19 121 ASN A CA 1
ATOM 985 C C . ASN A 1 121 ? -16.268 11.022 -6.794 1.00 84.19 121 ASN A C 1
ATOM 987 O O . ASN A 1 121 ? -17.157 11.604 -6.180 1.00 84.19 121 ASN A O 1
ATOM 991 N N . GLY A 1 122 ? -14.984 11.376 -6.669 1.00 80.81 122 GLY A N 1
ATOM 992 C CA . GLY A 1 122 ? -14.522 12.442 -5.773 1.00 80.81 122 GLY A CA 1
ATOM 993 C C . GLY A 1 122 ? -14.411 12.033 -4.301 1.00 80.81 122 GLY A C 1
ATOM 994 O O . GLY A 1 122 ? -14.110 12.885 -3.467 1.00 80.81 122 GLY A O 1
ATOM 995 N N . GLN A 1 123 ? -14.616 10.754 -3.984 1.00 85.81 123 GLN A N 1
ATOM 996 C CA . GLN A 1 123 ? -14.463 10.202 -2.646 1.00 85.81 123 GLN A CA 1
ATOM 997 C C . GLN A 1 123 ? -13.038 9.675 -2.454 1.00 85.81 123 GLN A C 1
ATOM 999 O O . GLN A 1 123 ? -12.523 8.927 -3.278 1.00 85.81 123 GLN A O 1
ATOM 1004 N N . GLU A 1 124 ? -12.378 10.091 -1.375 1.00 88.50 124 GLU A N 1
ATOM 1005 C CA . GLU A 1 124 ? -11.035 9.630 -1.008 1.00 88.50 124 GLU A CA 1
ATOM 1006 C C . GLU A 1 124 ? -11.172 8.483 0.001 1.00 88.50 124 GLU A C 1
ATOM 1008 O O . GLU A 1 124 ? -11.384 8.715 1.191 1.00 88.50 124 GLU A O 1
ATOM 1013 N N . VAL A 1 125 ? -11.097 7.247 -0.489 1.00 93.31 125 VAL A N 1
ATOM 1014 C CA . VAL A 1 125 ? -11.197 6.020 0.312 1.00 93.31 125 VAL A CA 1
ATOM 1015 C C . VAL A 1 125 ? -9.831 5.639 0.888 1.00 93.31 125 VAL A C 1
ATOM 1017 O O . VAL A 1 125 ? -9.730 5.339 2.079 1.00 93.31 125 VAL A O 1
ATOM 1020 N N . ILE A 1 126 ? -8.781 5.708 0.062 1.00 94.62 126 ILE A N 1
ATOM 1021 C CA . ILE A 1 126 ? -7.386 5.471 0.454 1.00 94.62 126 ILE A CA 1
ATOM 1022 C C . ILE A 1 126 ? -6.545 6.749 0.343 1.00 94.62 126 ILE A C 1
ATOM 1024 O O . ILE A 1 126 ? -6.778 7.578 -0.543 1.00 94.62 126 ILE A O 1
ATOM 1028 N N . ASP A 1 127 ? -5.530 6.893 1.202 1.00 91.25 127 ASP A N 1
ATOM 1029 C CA . ASP A 1 127 ? -4.490 7.924 1.048 1.00 91.25 127 ASP A CA 1
ATOM 1030 C C . ASP A 1 127 ? -3.765 7.710 -0.287 1.00 91.25 127 ASP A C 1
ATOM 1032 O O . ASP A 1 127 ? -3.151 6.671 -0.497 1.00 91.25 127 ASP A O 1
ATOM 1036 N N . ALA A 1 128 ? -3.792 8.693 -1.188 1.00 88.75 128 ALA A N 1
ATOM 1037 C CA . ALA A 1 128 ? -3.178 8.581 -2.515 1.00 88.75 128 ALA A CA 1
ATOM 1038 C C . ALA A 1 128 ? -1.637 8.474 -2.505 1.00 88.75 128 ALA A C 1
ATOM 1040 O O . ALA A 1 128 ? -1.043 8.259 -3.554 1.00 88.75 128 ALA A O 1
ATOM 1041 N N . SER A 1 129 ? -0.993 8.646 -1.346 1.00 87.38 129 SER A N 1
ATOM 1042 C CA . SER A 1 129 ? 0.459 8.529 -1.151 1.00 87.38 129 SER A CA 1
ATOM 1043 C C . SER A 1 129 ? 0.884 7.231 -0.452 1.00 87.38 129 SER A C 1
ATOM 1045 O O . SER A 1 129 ? 1.986 7.138 0.102 1.00 87.38 129 SER A O 1
ATOM 1047 N N . PHE A 1 130 ? -0.000 6.232 -0.432 1.00 89.81 130 PHE A N 1
ATOM 1048 C CA . PHE A 1 130 ? 0.189 4.965 0.272 1.00 89.81 130 PHE A CA 1
ATOM 1049 C C . PHE A 1 130 ? 1.396 4.143 -0.225 1.00 89.81 130 PHE A C 1
ATOM 1051 O O . PHE A 1 130 ? 1.923 3.333 0.536 1.00 89.81 130 PHE A O 1
ATOM 1058 N N . MET A 1 131 ? 1.893 4.371 -1.449 1.00 89.94 131 MET A N 1
ATOM 1059 C CA . MET A 1 131 ? 3.116 3.728 -1.959 1.00 89.94 131 MET A CA 1
ATOM 1060 C C . MET A 1 131 ? 4.307 4.671 -2.055 1.00 89.94 131 MET A C 1
ATOM 1062 O O . MET A 1 131 ? 5.299 4.304 -2.685 1.00 89.94 131 MET A O 1
ATOM 1066 N N . GLY A 1 132 ? 4.241 5.877 -1.485 1.00 86.69 132 GLY A N 1
ATOM 1067 C CA . GLY A 1 132 ? 5.344 6.833 -1.573 1.00 86.69 132 GLY A CA 1
ATOM 1068 C C . GLY A 1 132 ? 6.691 6.190 -1.210 1.00 86.69 132 GLY A C 1
ATOM 1069 O O . GLY A 1 132 ? 6.777 5.361 -0.304 1.00 86.69 132 GLY A O 1
ATOM 1070 N N . SER A 1 133 ? 7.765 6.577 -1.892 1.00 84.62 133 SER A N 1
ATOM 1071 C CA . SER A 1 133 ? 9.100 5.978 -1.713 1.00 84.62 133 SER A CA 1
ATOM 1072 C C . SER A 1 133 ? 9.631 6.089 -0.274 1.00 84.62 133 SER A C 1
ATOM 1074 O O . SER A 1 133 ? 10.309 5.197 0.233 1.00 84.62 133 SER A O 1
ATOM 1076 N N . ALA A 1 134 ? 9.236 7.140 0.447 1.00 82.44 134 ALA A N 1
ATOM 1077 C CA . ALA A 1 134 ? 9.491 7.316 1.876 1.00 82.44 134 ALA A CA 1
ATOM 1078 C C . ALA A 1 134 ? 8.274 6.960 2.757 1.00 82.44 134 ALA A C 1
ATOM 1080 O O . ALA A 1 134 ? 8.149 7.470 3.875 1.00 82.44 134 ALA A O 1
ATOM 1081 N N . ARG A 1 135 ? 7.342 6.119 2.297 1.00 85.19 135 ARG A N 1
ATOM 1082 C CA . ARG A 1 135 ? 6.185 5.704 3.100 1.00 85.19 135 ARG A CA 1
ATOM 1083 C C . ARG A 1 135 ? 6.597 4.664 4.136 1.00 85.19 135 ARG A C 1
ATOM 1085 O O . ARG A 1 135 ? 7.427 3.799 3.889 1.00 85.19 135 ARG A O 1
ATOM 1092 N N . TYR A 1 136 ? 6.022 4.800 5.323 1.00 86.94 136 TYR A N 1
ATOM 1093 C CA . TYR A 1 136 ? 5.985 3.774 6.357 1.00 86.94 136 TYR A CA 1
ATOM 1094 C C . TYR A 1 136 ? 4.669 3.905 7.102 1.00 86.94 136 TYR A C 1
ATOM 1096 O O . TYR A 1 136 ? 4.073 4.985 7.133 1.00 86.94 136 TYR A O 1
ATOM 1104 N N . PHE A 1 137 ? 4.274 2.834 7.766 1.00 83.19 137 PHE A N 1
ATOM 1105 C CA . PHE A 1 137 ? 3.220 2.870 8.756 1.00 83.19 137 PHE A CA 1
ATOM 1106 C C . PHE A 1 137 ? 3.831 2.651 10.127 1.00 83.19 137 PHE A C 1
ATOM 1108 O O . PHE A 1 137 ? 4.578 1.701 10.336 1.00 83.19 137 PHE A O 1
ATOM 1115 N N . ALA A 1 138 ? 3.515 3.533 11.074 1.00 79.94 138 ALA A N 1
ATOM 1116 C CA . ALA A 1 138 ? 3.757 3.239 12.480 1.00 79.94 138 ALA A CA 1
ATOM 1117 C C . ALA A 1 138 ? 3.000 1.958 12.881 1.00 79.94 138 ALA A C 1
ATOM 1119 O O . ALA A 1 138 ? 1.998 1.618 12.240 1.00 79.94 138 ALA A O 1
ATOM 1120 N N . HIS A 1 139 ? 3.460 1.294 13.943 1.00 77.25 139 HIS A N 1
ATOM 1121 C CA . HIS A 1 139 ? 2.750 0.173 14.565 1.00 77.25 139 HIS A CA 1
ATOM 1122 C C . HIS A 1 139 ? 1.271 0.512 14.818 1.00 77.25 139 HIS A C 1
ATOM 1124 O O . HIS A 1 139 ? 0.903 1.687 14.849 1.00 77.25 139 HIS A O 1
ATOM 1130 N N . GLY A 1 140 ? 0.403 -0.476 14.986 1.00 68.50 140 GLY A N 1
ATOM 1131 C CA . GLY A 1 140 ? -1.027 -0.260 15.191 1.00 68.50 140 GLY A CA 1
ATOM 1132 C C . GLY A 1 140 ? -1.632 -1.180 16.242 1.00 68.50 140 GLY A C 1
ATOM 1133 O O . GLY A 1 140 ? -1.234 -2.333 16.317 1.00 68.50 140 GLY A O 1
ATOM 1134 N N . THR A 1 141 ? -2.603 -0.645 16.992 1.00 70.56 141 THR A N 1
ATOM 1135 C CA . THR A 1 141 ? -3.733 -1.277 17.723 1.00 70.56 141 THR A CA 1
ATOM 1136 C C . THR A 1 141 ? -4.759 -0.141 17.977 1.00 70.56 141 THR A C 1
ATOM 1138 O O . THR A 1 141 ? -4.351 1.019 17.886 1.00 70.56 141 THR A O 1
ATOM 1141 N N . ASP A 1 142 ? -6.079 -0.322 18.156 1.00 64.12 142 ASP A N 1
ATOM 1142 C CA . ASP A 1 142 ? -6.778 -1.236 19.085 1.00 64.12 142 ASP A CA 1
ATOM 1143 C C . ASP A 1 142 ? -8.178 -1.745 18.621 1.00 64.12 142 ASP A C 1
ATOM 1145 O O . ASP A 1 142 ? -9.187 -1.127 18.920 1.00 64.12 142 ASP A O 1
ATOM 1149 N N . GLU A 1 143 ? -8.424 -2.885 17.966 1.00 74.06 143 GLU A N 1
ATOM 1150 C CA . GLU A 1 143 ? -7.663 -3.846 17.161 1.00 74.06 143 GLU A CA 1
ATOM 1151 C C . GLU A 1 143 ? -8.558 -4.192 15.951 1.00 74.06 143 GLU A C 1
ATOM 1153 O O . GLU A 1 143 ? -9.718 -4.587 16.101 1.00 74.06 143 GLU A O 1
ATOM 1158 N N . VAL A 1 144 ? -8.016 -4.150 14.741 1.00 76.06 144 VAL A N 1
ATOM 1159 C CA . VAL A 1 144 ? -8.489 -5.022 13.657 1.00 76.06 144 VAL A CA 1
ATOM 1160 C C . VAL A 1 144 ? -7.282 -5.834 13.222 1.00 76.06 144 VAL A C 1
ATOM 1162 O O . VAL A 1 144 ? -6.195 -5.275 13.126 1.00 76.06 144 VAL A O 1
ATOM 1165 N N . SER A 1 145 ? -7.460 -7.144 13.038 1.00 88.12 145 SER A N 1
ATOM 1166 C CA . SER A 1 145 ? -6.436 -8.092 12.590 1.00 88.12 145 SER A CA 1
ATOM 1167 C C . SER A 1 145 ? -7.118 -9.186 11.775 1.00 88.12 145 SER A C 1
ATOM 1169 O O . SER A 1 145 ? -7.931 -9.949 12.298 1.00 88.12 145 SER A O 1
ATOM 1171 N N . SER A 1 146 ? -6.827 -9.247 10.480 1.00 92.19 146 SER A N 1
ATOM 1172 C CA . SER A 1 146 ? -7.346 -10.288 9.596 1.00 92.19 146 SER A CA 1
ATOM 1173 C C . SER A 1 146 ? -6.286 -10.685 8.594 1.00 92.19 146 SER A C 1
ATOM 1175 O O . SER A 1 146 ? -5.750 -9.862 7.850 1.00 92.19 146 SER A O 1
ATOM 1177 N N . PHE A 1 147 ? -5.981 -11.973 8.585 1.00 91.06 147 PHE A N 1
ATOM 1178 C CA . PHE A 1 147 ? -4.909 -12.539 7.795 1.00 91.06 147 PHE A CA 1
ATOM 1179 C C . PHE A 1 147 ? -5.491 -13.550 6.818 1.00 91.06 147 PHE A C 1
ATOM 1181 O O . PHE A 1 147 ? -6.085 -14.543 7.239 1.00 91.06 147 PHE A O 1
ATOM 1188 N N . VAL A 1 148 ? -5.294 -13.291 5.530 1.00 91.19 148 VAL A N 1
ATOM 1189 C CA . VAL A 1 148 ? -5.654 -14.194 4.438 1.00 91.19 148 VAL A CA 1
ATOM 1190 C C . VAL A 1 148 ? -4.362 -14.714 3.825 1.00 91.19 148 VAL A C 1
ATOM 1192 O O . VAL A 1 148 ? -3.517 -13.927 3.400 1.00 91.19 148 VAL A O 1
ATOM 1195 N N . SER A 1 149 ? -4.221 -16.037 3.790 1.00 90.56 149 SER A N 1
ATOM 1196 C CA . SER A 1 149 ? -3.045 -16.740 3.270 1.00 90.56 149 SER A CA 1
ATOM 1197 C C . SER A 1 149 ? -3.420 -17.922 2.388 1.00 90.56 149 SER A C 1
ATOM 1199 O O . SER A 1 149 ? -4.549 -18.410 2.449 1.00 90.56 149 SER A O 1
ATOM 1201 N N . GLY A 1 150 ? -2.445 -18.430 1.634 1.00 86.56 150 GLY A N 1
ATOM 1202 C CA . GLY A 1 150 ? -2.603 -19.594 0.757 1.00 86.56 150 GLY A CA 1
ATOM 1203 C C . GLY A 1 150 ? -3.047 -19.238 -0.663 1.00 86.56 150 GLY A C 1
ATOM 1204 O O . GLY A 1 150 ? -3.247 -20.135 -1.477 1.00 86.56 150 GLY A O 1
ATOM 1205 N N . LYS A 1 151 ? -3.177 -17.945 -0.974 1.00 90.25 151 LYS A N 1
ATOM 1206 C CA . LYS A 1 151 ? -3.432 -17.415 -2.320 1.00 90.25 151 LYS A CA 1
ATOM 1207 C C . LYS A 1 151 ? -2.131 -16.998 -3.015 1.00 90.25 151 LYS A C 1
ATOM 1209 O O . LYS A 1 151 ? -2.078 -16.943 -4.240 1.00 90.25 151 LYS A O 1
ATOM 1214 N N . GLY A 1 152 ? -1.079 -16.757 -2.234 1.00 90.69 152 GLY A N 1
ATOM 1215 C CA . GLY A 1 152 ? 0.239 -16.361 -2.710 1.00 90.69 152 GLY A CA 1
ATOM 1216 C C . GLY A 1 152 ? 0.376 -14.848 -2.902 1.00 90.69 152 GLY A C 1
ATOM 1217 O O . GLY A 1 152 ? -0.586 -14.093 -2.745 1.00 90.69 152 GLY A O 1
ATOM 1218 N N . PRO A 1 153 ? 1.584 -14.371 -3.228 1.00 93.69 153 PRO A N 1
ATOM 1219 C CA . PRO A 1 153 ? 1.859 -12.947 -3.344 1.00 93.69 153 PRO A CA 1
ATOM 1220 C C . PRO A 1 153 ? 1.226 -12.335 -4.606 1.00 93.69 153 PRO A C 1
ATOM 1222 O O . PRO A 1 153 ? 1.045 -12.997 -5.630 1.00 93.69 153 PRO A O 1
ATOM 1225 N N . MET A 1 154 ? 0.917 -11.039 -4.563 1.00 95.19 154 MET A N 1
ATOM 1226 C CA . MET A 1 154 ? 0.292 -10.326 -5.675 1.00 95.19 154 MET A CA 1
ATOM 1227 C C . MET A 1 154 ? 1.270 -10.135 -6.841 1.00 95.19 154 MET A C 1
ATOM 1229 O O . MET A 1 154 ? 2.330 -9.525 -6.701 1.00 95.19 154 MET A O 1
ATOM 1233 N N . ASN A 1 155 ? 0.881 -10.578 -8.037 1.00 95.94 155 ASN A N 1
ATOM 1234 C CA . ASN A 1 155 ? 1.599 -10.255 -9.269 1.00 95.94 155 ASN A CA 1
ATOM 1235 C C . ASN A 1 155 ? 1.113 -8.905 -9.824 1.00 95.94 155 ASN A C 1
ATOM 1237 O O . ASN A 1 155 ? 0.120 -8.843 -10.551 1.00 95.94 155 ASN A O 1
ATOM 1241 N N . TRP A 1 156 ? 1.814 -7.825 -9.477 1.00 95.25 156 TRP A N 1
ATOM 1242 C CA . TRP A 1 156 ? 1.433 -6.463 -9.866 1.00 95.25 156 TRP A CA 1
ATOM 1243 C C . TRP A 1 156 ? 1.486 -6.222 -11.382 1.00 95.25 156 TRP A C 1
ATOM 1245 O O . TRP A 1 156 ? 0.721 -5.410 -11.893 1.00 95.25 156 TRP A O 1
ATOM 1255 N N . ARG A 1 157 ? 2.299 -6.971 -12.139 1.00 92.69 157 ARG A N 1
ATOM 1256 C CA . ARG A 1 157 ? 2.342 -6.856 -13.609 1.00 92.69 157 ARG A CA 1
ATOM 1257 C C . ARG A 1 157 ? 1.064 -7.342 -14.289 1.00 92.69 157 ARG A C 1
ATOM 1259 O O . ARG A 1 157 ? 0.812 -6.995 -15.437 1.00 92.69 157 ARG A O 1
ATOM 1266 N N . LYS A 1 158 ? 0.257 -8.153 -13.596 1.00 93.88 158 LYS A N 1
ATOM 1267 C CA . LYS A 1 158 ? -1.037 -8.647 -14.092 1.00 93.88 158 LYS A CA 1
ATOM 1268 C C . LYS A 1 158 ? -2.200 -7.696 -13.804 1.00 93.88 158 LYS A C 1
ATOM 1270 O O . LYS A 1 158 ? -3.338 -8.055 -14.101 1.00 93.88 158 LYS A O 1
ATOM 1275 N N . ILE A 1 159 ? -1.950 -6.513 -13.234 1.00 92.31 159 ILE A N 1
ATOM 1276 C CA . ILE A 1 159 ? -2.994 -5.501 -13.047 1.00 92.31 159 ILE A CA 1
ATOM 1277 C C . ILE A 1 159 ? -3.529 -5.091 -14.432 1.00 92.31 159 ILE A C 1
ATOM 1279 O O . ILE A 1 159 ? -2.755 -4.623 -15.275 1.00 92.31 159 ILE A O 1
ATOM 1283 N N . PRO A 1 160 ? -4.836 -5.263 -14.703 1.00 88.69 160 PRO A N 1
ATOM 1284 C CA . PRO A 1 160 ? -5.411 -4.877 -15.983 1.00 88.69 160 PRO A CA 1
ATOM 1285 C C . PRO A 1 160 ? -5.230 -3.382 -16.232 1.00 88.69 160 PRO A C 1
ATOM 1287 O O . PRO A 1 160 ? -5.430 -2.574 -15.329 1.00 88.69 160 PRO A O 1
ATOM 1290 N N . ASN A 1 161 ? -4.900 -3.016 -17.470 1.00 86.12 161 ASN A N 1
ATOM 1291 C CA . ASN A 1 161 ? -4.778 -1.622 -17.897 1.00 86.12 161 ASN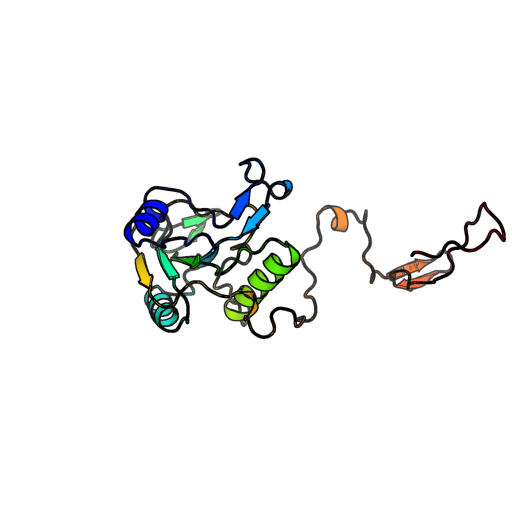 A CA 1
ATOM 1292 C C . ASN A 1 161 ? -3.749 -0.785 -17.111 1.00 86.12 161 ASN A C 1
ATOM 1294 O O . ASN A 1 161 ? -3.815 0.438 -17.171 1.00 86.12 161 ASN A O 1
ATOM 1298 N N . LEU A 1 162 ? -2.767 -1.413 -16.447 1.00 87.56 162 LEU A N 1
ATOM 1299 C CA . LEU A 1 162 ? -1.773 -0.734 -15.600 1.00 87.56 162 LEU A CA 1
ATOM 1300 C C . LEU A 1 162 ? -1.087 0.467 -16.281 1.00 87.56 162 LEU A C 1
ATOM 1302 O O . LEU A 1 162 ? -0.817 1.479 -15.643 1.00 87.56 162 LEU A O 1
ATOM 1306 N N . TYR A 1 163 ? -0.830 0.365 -17.588 1.00 84.50 163 TYR A N 1
ATOM 1307 C CA . TYR A 1 163 ? -0.162 1.404 -18.380 1.00 84.50 163 TYR A CA 1
ATOM 1308 C C . TYR A 1 163 ? -1.109 2.193 -19.300 1.00 84.50 163 TYR A C 1
ATOM 1310 O O . TYR A 1 163 ? -0.665 3.070 -20.048 1.00 84.50 163 TYR A O 1
ATOM 1318 N N . VAL A 1 164 ? -2.411 1.887 -19.291 1.00 66.69 164 VAL A N 1
ATOM 1319 C CA . VAL A 1 164 ? -3.390 2.572 -20.140 1.00 66.69 164 VAL A CA 1
ATOM 1320 C C . VAL A 1 164 ? -3.697 3.919 -19.500 1.00 66.69 164 VAL A C 1
ATOM 1322 O O . VAL A 1 164 ? -4.390 4.008 -18.496 1.00 66.69 164 VAL A O 1
ATOM 1325 N N . LYS A 1 165 ? -3.134 4.976 -20.089 1.00 54.19 165 LYS A N 1
ATOM 1326 C CA . LYS A 1 165 ? -3.231 6.359 -19.612 1.00 54.19 165 LYS A CA 1
ATOM 1327 C C . LYS A 1 165 ? -4.695 6.776 -19.382 1.00 54.19 165 LYS A C 1
ATOM 1329 O O . LYS A 1 165 ? -5.415 6.966 -20.366 1.00 54.19 165 LYS A O 1
ATOM 1334 N N . PRO A 1 166 ? -5.108 7.106 -18.151 1.00 45.94 166 PRO A N 1
ATOM 1335 C CA . PRO A 1 166 ? -6.132 8.118 -17.970 1.00 45.94 166 PRO A CA 1
ATOM 1336 C C . PRO A 1 166 ? -5.521 9.433 -18.459 1.00 45.94 166 PRO A C 1
ATOM 1338 O O . PRO A 1 166 ? -4.357 9.738 -18.171 1.00 45.94 166 PRO A O 1
ATOM 1341 N N . GLY A 1 167 ? -6.264 10.214 -19.244 1.00 46.62 167 GLY A N 1
ATOM 1342 C CA . GLY A 1 167 ? -5.824 11.547 -19.653 1.00 46.62 167 GLY A CA 1
ATOM 1343 C C . GLY A 1 167 ? -5.301 12.309 -18.433 1.00 46.62 167 GLY A C 1
ATOM 1344 O O . GLY A 1 167 ? -6.037 12.483 -17.466 1.00 46.62 167 GLY A O 1
ATOM 1345 N N . LYS A 1 168 ? -4.011 12.682 -18.449 1.00 42.72 168 LYS A N 1
ATOM 1346 C CA . LYS A 1 168 ? -3.312 13.3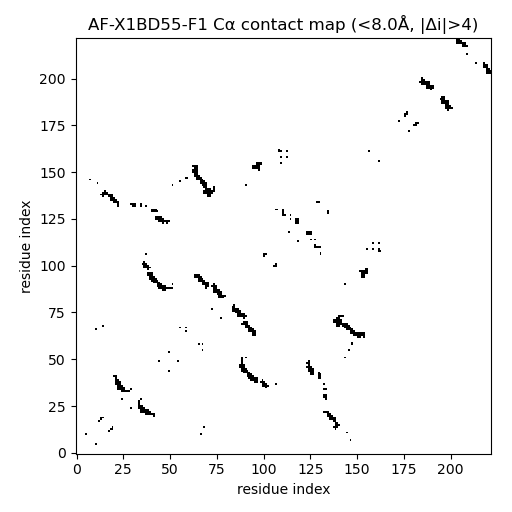08 -17.316 1.00 42.72 168 LYS A CA 1
ATOM 1347 C C . LYS A 1 168 ? -4.184 14.414 -16.710 1.00 42.72 168 LYS A C 1
ATOM 1349 O O . LYS A 1 168 ? -4.288 15.493 -17.294 1.00 42.72 168 LYS A O 1
ATOM 1354 N N . LYS A 1 169 ? -4.759 14.191 -15.523 1.00 46.38 169 LYS A N 1
ATOM 1355 C CA . LYS A 1 169 ? -5.213 15.304 -14.685 1.00 46.38 169 LYS A CA 1
ATOM 1356 C C . LYS A 1 169 ? -3.956 16.064 -14.272 1.00 46.38 169 LYS A C 1
ATOM 1358 O O . LYS A 1 169 ? -3.018 15.472 -13.743 1.00 46.38 169 LYS A O 1
ATOM 1363 N N . GLN A 1 170 ? -3.895 17.355 -14.597 1.00 47.53 170 GLN A N 1
ATOM 1364 C CA . GLN A 1 170 ? -2.764 18.205 -14.231 1.00 47.53 170 GLN A CA 1
ATOM 1365 C C . GLN A 1 170 ? -2.584 18.169 -12.708 1.00 47.53 170 GLN A C 1
ATOM 1367 O O . GLN A 1 170 ? -3.464 18.599 -11.965 1.00 47.53 170 GLN A O 1
ATOM 1372 N N . GLY A 1 171 ? -1.448 17.641 -12.249 1.00 50.41 171 GLY A N 1
ATOM 1373 C CA . GLY A 1 171 ? -1.058 17.719 -10.845 1.00 50.41 171 GLY A CA 1
ATOM 1374 C C . GLY A 1 171 ? -0.877 19.172 -10.397 1.00 50.41 171 GLY A C 1
ATOM 1375 O O . GLY A 1 171 ? -0.625 20.063 -11.216 1.00 50.41 171 GLY A O 1
ATOM 1376 N N . ARG A 1 172 ? -1.000 19.404 -9.085 1.00 46.53 172 ARG A N 1
ATOM 1377 C CA . ARG A 1 172 ? -0.779 20.715 -8.460 1.00 46.53 172 ARG A CA 1
ATOM 1378 C C . ARG A 1 172 ? 0.624 21.235 -8.826 1.00 46.53 172 ARG A C 1
ATOM 1380 O O . ARG A 1 172 ? 1.581 20.483 -8.644 1.00 46.53 172 ARG A O 1
ATOM 1387 N N . PRO A 1 173 ? 0.768 22.487 -9.302 1.00 53.25 173 PRO A N 1
ATOM 1388 C CA . PRO A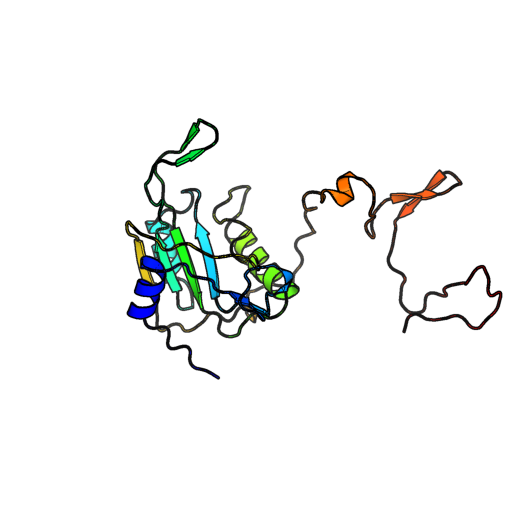 1 173 ? 2.068 23.030 -9.685 1.00 53.25 173 PRO A CA 1
ATOM 1389 C C . PRO A 1 173 ? 3.059 22.999 -8.519 1.00 53.25 173 PRO A C 1
ATOM 1391 O O . PRO A 1 173 ? 2.707 23.356 -7.388 1.00 53.25 173 PRO A O 1
ATOM 1394 N N . SER A 1 174 ? 4.301 22.610 -8.796 1.00 57.41 174 SER A N 1
ATOM 1395 C CA . SER A 1 174 ? 5.393 22.681 -7.823 1.00 57.41 174 SER A CA 1
ATOM 1396 C C . SER A 1 174 ? 5.683 24.135 -7.415 1.00 57.41 174 SER A C 1
ATOM 1398 O O . SER A 1 174 ? 5.285 25.094 -8.081 1.00 57.41 174 SER A O 1
ATOM 1400 N N . LYS A 1 175 ? 6.404 24.344 -6.305 1.00 49.69 175 LYS A N 1
ATOM 1401 C CA . LYS A 1 175 ? 6.824 25.692 -5.870 1.00 49.69 175 LYS A CA 1
ATOM 1402 C C . LYS A 1 175 ? 7.659 26.404 -6.952 1.00 49.69 175 LYS A C 1
ATOM 1404 O O . LYS A 1 175 ? 7.528 27.610 -7.116 1.00 49.69 175 LYS A O 1
ATOM 1409 N N . THR A 1 176 ? 8.443 25.653 -7.723 1.00 54.97 176 THR A N 1
ATOM 1410 C CA . THR A 1 176 ? 9.283 26.144 -8.828 1.00 54.97 176 THR A CA 1
ATOM 1411 C C . THR A 1 176 ? 8.466 26.509 -10.073 1.00 54.97 176 THR A C 1
ATOM 1413 O O . THR A 1 176 ? 8.745 27.519 -10.718 1.00 54.97 176 THR A O 1
ATOM 1416 N N . GLU A 1 177 ? 7.409 25.748 -10.373 1.00 55.19 177 GLU A N 1
ATOM 1417 C CA . GLU A 1 177 ? 6.448 26.078 -11.440 1.00 55.19 177 GLU A CA 1
ATOM 1418 C C . GLU A 1 177 ? 5.626 27.326 -11.095 1.00 55.19 177 GLU A C 1
ATOM 1420 O O . GLU A 1 177 ? 5.395 28.170 -11.958 1.00 55.19 177 GLU A O 1
ATOM 1425 N N . ASN A 1 178 ? 5.262 27.514 -9.820 1.00 57.47 178 ASN A N 1
ATOM 1426 C CA . ASN A 1 178 ? 4.611 28.748 -9.359 1.00 57.47 178 ASN A CA 1
ATOM 1427 C C . ASN A 1 178 ? 5.514 29.985 -9.497 1.00 57.47 178 ASN A C 1
ATOM 1429 O O . ASN A 1 178 ? 5.016 31.090 -9.696 1.00 57.47 178 ASN A O 1
ATOM 1433 N N . LEU A 1 179 ? 6.835 29.800 -9.426 1.00 55.00 179 LEU A N 1
ATOM 1434 C CA . LEU A 1 179 ? 7.827 30.856 -9.647 1.00 55.00 179 LEU A CA 1
ATOM 1435 C C . LEU A 1 179 ? 8.141 31.083 -11.139 1.00 55.00 179 LEU A C 1
ATOM 1437 O O . LEU A 1 179 ? 8.972 31.932 -11.446 1.00 55.00 179 LEU A O 1
ATOM 1441 N N . LYS A 1 180 ? 7.488 30.357 -12.066 1.00 57.81 180 LYS A N 1
ATOM 1442 C CA . LYS A 1 180 ? 7.707 30.419 -13.528 1.00 57.81 180 LYS A CA 1
ATOM 1443 C C . LYS A 1 180 ? 9.166 30.202 -13.961 1.00 57.81 180 LYS A C 1
ATOM 1445 O O . LYS A 1 180 ? 9.582 30.683 -15.008 1.00 57.81 180 LYS A O 1
ATOM 1450 N N . LEU A 1 181 ? 9.944 29.463 -13.170 1.00 54.88 181 LEU A N 1
ATOM 1451 C CA . LEU A 1 181 ? 11.352 29.156 -13.468 1.00 54.88 181 LEU A CA 1
ATOM 1452 C C . LEU A 1 181 ? 11.523 27.891 -14.326 1.00 54.88 181 LEU A C 1
ATOM 1454 O O . LEU A 1 181 ? 12.641 27.458 -14.578 1.00 54.88 181 LEU A O 1
ATOM 1458 N N . THR A 1 182 ? 10.421 27.269 -14.741 1.00 60.31 182 THR A N 1
ATOM 1459 C CA . THR A 1 182 ? 10.385 26.026 -15.523 1.00 60.31 182 THR A CA 1
ATOM 1460 C C . THR A 1 182 ? 9.241 26.101 -16.532 1.00 60.31 182 THR A C 1
ATOM 1462 O O . THR A 1 182 ? 8.295 26.862 -16.325 1.00 60.31 182 THR A O 1
ATOM 1465 N N . PHE A 1 183 ? 9.334 25.329 -17.614 1.00 65.25 183 PHE A N 1
ATOM 1466 C CA . PHE A 1 183 ? 8.302 25.205 -18.644 1.00 65.25 183 PHE A CA 1
ATOM 1467 C C . PHE A 1 183 ? 8.035 23.725 -18.947 1.00 65.25 183 PHE A C 1
ATOM 1469 O O . PHE A 1 183 ? 8.892 22.867 -18.731 1.00 65.25 183 PHE A O 1
ATOM 1476 N N . ARG A 1 184 ? 6.840 23.418 -19.449 1.00 69.62 184 ARG A N 1
ATOM 1477 C CA . ARG A 1 184 ? 6.414 22.079 -19.874 1.00 69.62 184 ARG A CA 1
ATOM 1478 C C . ARG A 1 184 ? 6.365 21.994 -21.398 1.00 69.62 184 ARG A C 1
ATOM 1480 O O . ARG A 1 184 ? 6.071 22.980 -22.063 1.00 69.62 184 ARG A O 1
ATOM 1487 N N . LEU A 1 185 ? 6.516 20.783 -21.940 1.00 74.12 185 LEU A N 1
ATOM 1488 C CA . LEU A 1 185 ? 6.413 20.444 -23.376 1.00 74.12 185 LEU A CA 1
ATOM 1489 C C . LEU A 1 185 ? 5.002 20.628 -23.989 1.00 74.12 185 LEU A C 1
ATOM 1491 O O . LEU A 1 185 ? 4.662 19.960 -24.958 1.00 74.12 185 LEU A O 1
ATOM 1495 N N . LYS A 1 186 ? 4.143 21.451 -23.378 1.00 75.94 186 LYS A N 1
ATOM 1496 C CA . LYS A 1 186 ? 2.834 21.895 -23.896 1.00 75.94 186 LYS A CA 1
ATOM 1497 C C . LYS A 1 186 ? 2.511 23.342 -23.521 1.00 75.94 186 LYS A C 1
ATOM 1499 O O . LYS A 1 186 ? 1.396 23.818 -23.743 1.00 75.94 186 LYS A O 1
ATOM 1504 N N . ASP A 1 187 ? 3.453 24.031 -22.883 1.00 77.56 187 ASP A N 1
ATOM 1505 C CA . ASP A 1 187 ? 3.254 25.419 -22.514 1.00 77.56 187 ASP A CA 1
ATOM 1506 C C . ASP A 1 187 ? 3.259 26.273 -23.777 1.00 77.56 187 ASP A C 1
ATOM 1508 O O . ASP A 1 187 ? 4.026 26.048 -24.715 1.00 77.56 187 ASP A O 1
ATOM 1512 N N . LYS A 1 188 ? 2.363 27.257 -23.800 1.00 82.19 188 LYS A N 1
ATOM 1513 C CA . LYS A 1 188 ? 2.257 28.221 -24.887 1.00 82.19 188 LYS A CA 1
ATOM 1514 C C . LYS A 1 188 ? 3.152 29.411 -24.573 1.00 82.19 188 LYS A C 1
ATOM 1516 O O . LYS A 1 188 ? 2.863 30.176 -23.654 1.00 82.19 188 LYS A O 1
ATOM 1521 N N . VAL A 1 189 ? 4.225 29.560 -25.334 1.00 79.62 189 VAL A N 1
ATOM 1522 C CA . VAL A 1 189 ? 5.163 30.679 -25.243 1.00 79.62 189 VAL A CA 1
ATOM 1523 C C . VAL A 1 189 ? 4.884 31.673 -26.359 1.00 79.62 189 VAL A C 1
ATOM 1525 O O . VAL A 1 189 ? 4.527 31.296 -27.473 1.00 79.62 189 VAL A O 1
ATOM 1528 N N . LYS A 1 190 ? 5.000 32.961 -26.043 1.00 82.69 190 LYS A N 1
ATOM 1529 C CA . LYS A 1 190 ? 4.845 34.040 -27.014 1.00 82.69 190 LYS A CA 1
ATOM 1530 C C . LYS A 1 190 ? 6.231 34.440 -27.507 1.00 82.69 190 LYS A C 1
ATOM 1532 O O . LYS A 1 190 ? 7.087 34.756 -26.684 1.00 82.69 190 LYS A O 1
ATOM 1537 N N . ASP A 1 191 ? 6.451 34.398 -28.814 1.00 77.00 191 ASP A N 1
ATOM 1538 C CA . ASP A 1 191 ? 7.717 34.816 -29.411 1.00 77.00 191 ASP A CA 1
ATOM 1539 C C . ASP A 1 191 ? 7.851 36.352 -29.468 1.00 77.00 191 ASP A C 1
ATOM 1541 O O . ASP A 1 191 ? 6.938 37.106 -29.112 1.00 77.00 191 ASP A O 1
ATOM 1545 N N . GLN A 1 192 ? 9.009 36.824 -29.934 1.00 71.94 192 GLN A N 1
ATOM 1546 C CA . GLN A 1 192 ? 9.324 38.250 -30.076 1.00 71.94 192 GLN A CA 1
ATOM 1547 C C . GLN A 1 192 ? 8.422 39.002 -31.077 1.00 71.94 192 GLN A C 1
ATOM 1549 O O . GLN A 1 192 ? 8.341 40.227 -31.026 1.00 71.94 192 GLN A O 1
ATOM 1554 N N . HIS A 1 193 ? 7.732 38.287 -31.971 1.00 80.06 193 HIS A N 1
ATOM 1555 C CA . HIS A 1 193 ? 6.779 38.835 -32.944 1.00 80.06 193 HIS A CA 1
ATOM 1556 C C . HIS A 1 193 ? 5.326 38.713 -32.466 1.00 80.06 193 HIS A C 1
ATOM 1558 O O . HIS A 1 193 ? 4.391 39.124 -33.151 1.00 80.06 193 HIS A O 1
ATOM 1564 N N . GLY A 1 194 ? 5.130 38.171 -31.267 1.00 78.81 194 GLY A N 1
ATOM 1565 C CA . GLY A 1 194 ? 3.845 37.999 -30.630 1.00 78.81 194 GLY A CA 1
ATOM 1566 C C . GLY A 1 194 ? 3.066 36.757 -31.052 1.00 78.81 194 GLY A C 1
ATOM 1567 O O . GLY A 1 194 ? 1.907 36.635 -30.648 1.00 78.81 194 GLY A O 1
ATOM 1568 N N . GLN A 1 195 ? 3.675 35.839 -31.802 1.00 86.56 195 GLN A N 1
ATOM 1569 C CA . GLN A 1 195 ? 3.062 34.565 -32.156 1.00 86.56 195 GLN A CA 1
ATOM 1570 C C . GLN A 1 195 ? 3.138 33.597 -30.981 1.00 86.56 195 GLN A C 1
ATOM 1572 O O . GLN A 1 195 ? 4.114 33.565 -30.233 1.00 86.56 195 GLN A O 1
ATOM 1577 N N . ILE A 1 196 ? 2.078 32.813 -30.799 1.00 81.62 196 ILE A N 1
ATOM 1578 C CA . ILE A 1 196 ? 1.997 31.827 -29.726 1.00 81.62 196 ILE A CA 1
ATOM 1579 C C . ILE A 1 196 ? 2.405 30.469 -30.286 1.00 81.62 196 ILE A C 1
ATOM 1581 O O . ILE A 1 196 ? 1.712 29.925 -31.144 1.00 81.62 196 ILE A O 1
ATOM 1585 N N . ALA A 1 197 ? 3.488 29.909 -29.756 1.00 80.38 197 ALA A N 1
ATOM 1586 C CA . ALA A 1 197 ? 3.980 28.581 -30.089 1.00 80.38 197 ALA A CA 1
ATOM 1587 C C . ALA A 1 197 ? 3.894 27.655 -28.869 1.00 80.38 197 ALA A C 1
ATOM 1589 O O . ALA A 1 197 ? 4.045 28.084 -27.727 1.00 80.38 197 ALA A O 1
ATOM 1590 N N . GLU A 1 198 ? 3.627 26.375 -29.107 1.00 84.75 198 GLU A N 1
ATOM 1591 C CA . GLU A 1 198 ? 3.666 25.341 -28.072 1.00 84.75 198 GLU A CA 1
ATOM 1592 C C . GLU A 1 198 ? 5.098 24.807 -27.959 1.00 84.75 198 GLU A C 1
ATOM 1594 O O . GLU A 1 198 ? 5.701 24.456 -28.975 1.00 84.75 198 GLU A O 1
ATOM 1599 N N . VAL A 1 199 ? 5.644 24.740 -26.743 1.00 80.12 199 VAL A N 1
ATOM 1600 C CA . VAL A 1 199 ? 6.920 24.053 -26.497 1.00 80.12 199 VAL A CA 1
ATOM 1601 C C . VAL A 1 199 ? 6.736 22.579 -26.834 1.00 80.12 199 VAL A C 1
ATOM 1603 O O . VAL A 1 199 ? 5.775 21.984 -26.371 1.00 80.12 199 VAL A O 1
ATOM 1606 N N . LYS A 1 200 ? 7.644 21.974 -27.600 1.00 78.12 200 LYS A N 1
ATOM 1607 C CA . LYS A 1 200 ? 7.615 20.545 -27.940 1.00 78.12 200 LYS A CA 1
ATOM 1608 C C . LYS A 1 200 ? 8.998 19.934 -27.770 1.00 78.12 200 LYS A C 1
ATOM 1610 O O . LYS A 1 200 ? 9.993 20.653 -27.703 1.00 78.12 200 LYS A O 1
ATOM 1615 N N . GLU A 1 201 ? 9.037 18.614 -27.667 1.00 77.12 201 GLU A N 1
ATOM 1616 C CA . GLU A 1 201 ? 10.286 17.858 -27.703 1.00 77.12 201 GLU A CA 1
ATOM 1617 C C . GLU A 1 201 ? 10.838 17.848 -29.133 1.00 77.12 201 GLU A C 1
ATOM 1619 O O . GLU A 1 201 ? 10.075 17.962 -30.095 1.00 77.12 201 GLU A O 1
ATOM 1624 N N . LEU A 1 202 ? 12.162 17.772 -29.274 1.00 77.12 202 LEU A N 1
ATOM 1625 C CA . LEU A 1 202 ? 12.780 17.625 -30.588 1.00 77.12 202 LEU A CA 1
ATOM 1626 C C . LEU A 1 202 ? 12.593 16.183 -31.051 1.00 77.12 202 LEU A C 1
ATOM 1628 O O . LEU A 1 202 ? 12.995 15.253 -30.355 1.00 77.12 202 LEU A O 1
ATOM 1632 N N . GLU A 1 203 ? 12.009 16.006 -32.232 1.00 74.19 203 GLU A N 1
ATOM 1633 C CA . GLU A 1 203 ? 11.891 14.682 -32.839 1.00 74.19 203 GLU A CA 1
ATOM 1634 C C . GLU A 1 203 ? 13.286 14.153 -33.224 1.00 74.19 203 GLU A C 1
ATOM 1636 O O . GLU A 1 203 ? 14.149 14.948 -33.633 1.00 74.19 203 GLU A O 1
ATOM 1641 N N . PRO A 1 204 ? 13.531 12.833 -33.141 1.00 69.25 204 PRO A N 1
ATOM 1642 C CA . PRO A 1 204 ? 14.776 12.232 -33.611 1.00 69.25 204 PRO A CA 1
ATOM 1643 C C . PRO A 1 204 ? 15.103 12.651 -35.051 1.00 69.25 204 PRO A C 1
ATOM 1645 O O . PRO A 1 204 ? 14.231 12.684 -35.919 1.00 69.25 204 PRO A O 1
ATOM 1648 N N . GLY A 1 205 ? 16.365 13.006 -35.303 1.00 66.69 205 GLY A N 1
ATOM 1649 C CA . GLY A 1 205 ? 16.815 13.494 -36.611 1.00 66.69 205 GLY A CA 1
ATOM 1650 C C . GLY A 1 205 ? 16.468 14.956 -36.928 1.00 66.69 205 GLY A C 1
ATOM 1651 O O . GLY A 1 205 ? 16.817 15.427 -38.010 1.00 66.69 205 GLY A O 1
ATOM 1652 N N . THR A 1 206 ? 15.831 15.702 -36.012 1.00 73.88 206 THR A N 1
ATOM 1653 C CA . THR A 1 206 ? 15.614 17.148 -36.199 1.00 73.88 206 THR A CA 1
ATOM 1654 C C . THR A 1 206 ? 16.966 17.866 -36.306 1.00 73.88 206 THR A C 1
ATOM 1656 O O . THR A 1 206 ? 17.762 17.783 -35.367 1.00 73.88 206 THR A O 1
ATOM 1659 N N . PRO A 1 207 ? 17.249 18.596 -37.402 1.00 64.56 207 PRO A N 1
ATOM 1660 C CA . PRO A 1 207 ? 18.511 19.309 -37.549 1.00 64.56 207 PRO A CA 1
ATOM 1661 C C . PRO A 1 207 ? 18.619 20.431 -36.512 1.00 64.56 207 PRO A C 1
ATOM 1663 O O . PRO A 1 207 ? 17.830 21.377 -36.521 1.00 64.56 207 PRO A O 1
ATOM 1666 N N . ILE A 1 208 ? 19.609 20.343 -35.625 1.00 66.88 208 ILE A N 1
ATOM 1667 C CA . ILE A 1 208 ? 19.917 21.407 -34.666 1.00 66.88 208 ILE A CA 1
ATOM 1668 C C . ILE A 1 208 ? 21.011 22.284 -35.271 1.00 66.88 208 ILE A C 1
ATOM 1670 O O . ILE A 1 208 ? 22.158 21.858 -35.418 1.00 66.88 208 ILE A O 1
ATOM 1674 N N . TYR A 1 209 ? 20.663 23.522 -35.616 1.00 62.47 209 TYR A N 1
ATOM 1675 C CA . TYR A 1 209 ? 21.634 24.491 -36.107 1.00 62.47 209 TYR A CA 1
ATOM 1676 C C . TYR A 1 209 ? 22.341 25.182 -34.936 1.00 62.47 209 TYR A C 1
ATOM 1678 O O . TYR A 1 209 ? 21.699 25.753 -34.054 1.00 62.47 209 TYR A O 1
ATOM 1686 N N . CYS A 1 210 ? 23.674 25.152 -34.931 1.00 57.59 210 CYS A N 1
ATOM 1687 C CA . CYS A 1 210 ? 24.482 25.927 -33.994 1.00 57.59 210 CYS A CA 1
ATOM 1688 C C . CYS A 1 210 ? 24.666 27.353 -34.546 1.00 57.59 210 CYS A C 1
ATOM 1690 O O . CYS A 1 210 ? 25.367 27.521 -35.546 1.00 57.59 210 CYS A O 1
ATOM 1692 N N . PRO A 1 211 ? 24.141 28.403 -33.887 1.00 54.66 211 PRO A N 1
ATOM 1693 C CA . PRO A 1 211 ? 24.221 29.773 -34.399 1.00 54.66 211 PRO A CA 1
ATOM 1694 C C . PRO A 1 211 ? 25.649 30.347 -34.441 1.00 54.66 211 PRO A C 1
ATOM 1696 O O . PRO A 1 211 ? 25.870 31.369 -35.079 1.00 54.66 211 PRO A O 1
ATOM 1699 N N . PHE A 1 212 ? 26.618 29.690 -33.796 1.00 55.25 212 PHE A N 1
ATOM 1700 C CA . PHE A 1 212 ? 28.037 30.065 -33.823 1.00 55.25 212 PHE A CA 1
ATOM 1701 C C . PHE A 1 212 ? 28.867 29.284 -34.851 1.00 55.25 212 PHE A C 1
ATOM 1703 O O . PHE A 1 212 ? 29.974 29.706 -35.172 1.00 55.25 212 PHE A O 1
ATOM 1710 N N . CYS A 1 213 ? 28.372 28.144 -35.343 1.00 60.03 213 CYS A N 1
ATOM 1711 C CA . CYS A 1 213 ? 29.199 27.157 -36.039 1.00 60.03 213 CYS A CA 1
ATOM 1712 C C . CYS A 1 213 ? 29.032 27.152 -37.572 1.00 60.03 213 CYS A C 1
ATOM 1714 O O . CYS A 1 213 ? 29.773 26.437 -38.242 1.00 60.03 213 CYS A O 1
ATOM 1716 N N . GLY A 1 214 ? 28.091 27.918 -38.139 1.00 64.25 214 GLY A N 1
ATOM 1717 C CA . GLY A 1 214 ? 27.819 27.895 -39.586 1.00 64.25 214 GLY A CA 1
ATOM 1718 C C . GLY A 1 214 ? 27.325 26.528 -40.096 1.00 64.25 214 GLY A C 1
ATOM 1719 O O . GLY A 1 214 ? 26.779 25.738 -39.326 1.00 64.25 214 GLY A O 1
ATOM 1720 N N . ASP A 1 215 ? 27.577 26.233 -41.381 1.00 55.62 215 ASP A N 1
ATOM 1721 C CA . ASP A 1 215 ? 27.227 24.989 -42.109 1.00 55.62 215 ASP A CA 1
ATOM 1722 C C . ASP A 1 215 ? 28.080 23.757 -41.720 1.00 55.62 215 ASP A C 1
ATOM 1724 O O . ASP A 1 215 ? 28.431 22.916 -42.552 1.00 55.62 215 ASP A O 1
ATOM 1728 N N . ALA A 1 216 ? 28.461 23.631 -40.450 1.00 56.69 216 ALA A N 1
ATOM 1729 C CA . ALA A 1 216 ? 29.086 22.406 -39.958 1.00 56.69 216 ALA A CA 1
ATOM 1730 C C . ALA A 1 216 ? 28.073 21.239 -39.994 1.00 56.69 216 ALA A C 1
ATOM 1732 O O . ALA A 1 216 ? 26.876 21.473 -39.796 1.00 56.69 216 ALA A O 1
ATOM 1733 N N . PRO A 1 217 ? 28.515 19.983 -40.229 1.00 53.69 217 PRO A N 1
ATOM 1734 C CA . PRO A 1 217 ? 27.617 18.837 -40.341 1.00 53.69 217 PRO A CA 1
ATOM 1735 C C . PRO A 1 217 ? 26.704 18.753 -39.114 1.00 53.69 217 PRO A C 1
ATOM 1737 O O . PRO A 1 217 ? 27.159 18.769 -37.968 1.00 53.69 217 PRO A O 1
ATOM 1740 N N . HIS A 1 218 ? 25.404 18.736 -39.399 1.00 53.47 218 HIS A N 1
ATOM 1741 C CA . HIS A 1 218 ? 24.308 18.704 -38.441 1.00 53.47 218 HIS A CA 1
ATOM 1742 C C . HIS A 1 218 ? 24.557 17.626 -37.385 1.00 53.47 218 HIS A C 1
ATOM 1744 O O . HIS A 1 218 ? 24.813 16.468 -37.707 1.00 53.47 218 HIS A O 1
ATOM 1750 N N . ARG A 1 219 ? 24.472 18.008 -36.108 1.00 52.06 219 ARG A N 1
ATOM 1751 C CA . ARG A 1 219 ? 24.431 17.034 -35.019 1.00 52.06 219 ARG A CA 1
ATOM 1752 C C . ARG A 1 219 ? 22.999 16.528 -34.907 1.00 52.06 219 ARG A C 1
ATOM 1754 O O . ARG A 1 219 ? 22.102 17.306 -34.586 1.00 52.06 219 ARG A O 1
ATOM 1761 N N . THR A 1 220 ? 22.792 15.253 -35.210 1.00 49.81 220 THR A N 1
ATOM 1762 C CA . THR A 1 220 ? 21.575 14.522 -34.854 1.00 49.81 220 THR A CA 1
ATOM 1763 C C . THR A 1 220 ? 21.657 14.111 -33.387 1.00 49.81 220 THR A C 1
ATOM 1765 O O . THR A 1 220 ? 22.743 13.901 -32.847 1.00 49.81 220 THR A O 1
ATOM 1768 N N . ASN A 1 221 ? 20.507 14.083 -32.717 1.00 46.72 221 ASN A N 1
ATOM 1769 C CA . ASN A 1 221 ? 20.388 13.586 -31.352 1.00 46.72 221 ASN A CA 1
ATOM 1770 C C . ASN A 1 221 ? 20.172 12.066 -31.429 1.00 46.72 221 ASN A C 1
ATOM 1772 O O . ASN A 1 221 ? 19.028 11.617 -31.373 1.00 46.72 221 ASN A O 1
ATOM 1776 N N . ASP A 1 222 ? 21.256 11.330 -31.683 1.00 40.84 222 ASP A N 1
ATOM 1777 C CA . ASP A 1 222 ? 21.313 9.864 -31.574 1.00 40.84 222 ASP A CA 1
ATOM 1778 C C . ASP A 1 222 ? 21.760 9.447 -30.165 1.00 40.84 222 ASP A C 1
ATOM 1780 O O . ASP A 1 222 ? 22.697 10.087 -29.625 1.00 40.84 222 ASP A O 1
#

Organism: NCBI:txid412755

Nearest PDB structures (foldseek):
  3dkx-assembly1_A  TM=4.707E-01  e=4.960E-02  Streptococcus agalactiae
  8amu-assembly1_A  TM=4.263E-01  e=1.036E-01  Streptococcus agalactiae
  2xzw-assembly3_G  TM=4.086E-01  e=4.956E+00  Synechococcus elongatus PCC 7942 = FACHB-805
  4y65-assembly1_A  TM=3.826E-01  e=5.959E+00  Escherichia coli K-12
  4y6i-assembly1_B  TM=3.858E-01  e=8.613E+00  Escherichia coli K-12

Foldseek 3Di:
DPPPPPDQVVVLCCQAVWKDAQWDFQVPDLDLVRTFWGFKQKWKQAQQPQAPVNVLVVCVVDLFKKKKKFAACAQHWDQDPNDTDGHHGIMMMIAGEPDIGGDPVLLLLLLVLVCPVQCPPNRCRTDSCRSPSSDIGGHDDDIDIDTDDDSHGDHSVPRPCSPVDDPDPDDDDDPCVVVVVDDDQQDWDQDPVRDTDGRHDDDFPRFDDDPPPPPDPTDTPD

Solvent-accessible surface area (backbone atoms only — not comparable to full-atom values): 13149 Å² total; per-residue (Å²): 131,86,82,77,78,8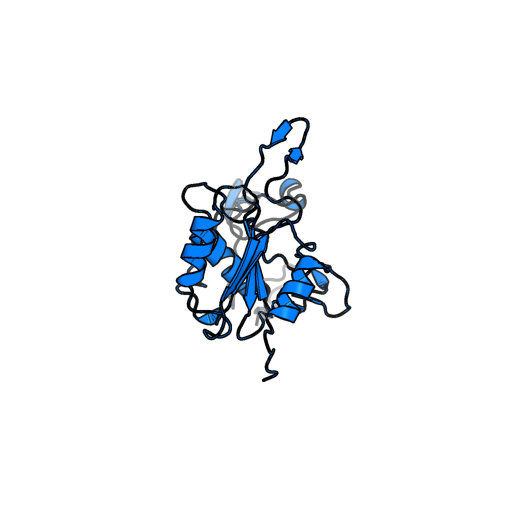3,45,68,69,60,53,50,48,42,41,52,76,30,66,45,56,41,50,42,40,78,77,75,48,83,38,70,91,30,50,51,32,36,46,32,51,43,49,37,29,70,70,38,69,56,44,67,68,59,49,56,56,52,56,70,70,50,82,31,26,37,37,40,31,22,31,64,58,30,63,37,70,44,80,52,97,92,42,76,44,72,58,37,40,20,38,34,34,44,30,45,38,63,61,63,43,66,44,72,69,58,47,50,31,54,45,48,52,51,39,59,70,55,38,46,98,88,43,69,33,48,52,88,60,38,72,40,65,61,42,66,43,70,33,24,44,79,77,45,81,47,79,49,75,92,56,43,50,33,60,72,88,71,46,81,66,53,82,62,76,70,82,80,74,82,72,83,74,50,78,55,50,74,67,64,78,58,88,53,70,70,41,76,45,67,49,99,87,66,50,78,43,66,39,65,80,82,60,81,67,51,79,51,82,52,96,87,62,66,95,55,85,66,54,59,74,124

Secondary structure (DSSP, 8-state):
-------HHHHHHHHHHS-B-SEEETTS--SGGGEEEEEEEEEEE-SS-S-HHHHHHHHHH-SS-EEEEE-TTTT--EEETTEEEPP---EEEEEEEEEEE--HHHHHHHHHHHHHHHS-TT---S-TTTT-TT--B----SS-EEEE-SS--B-GGGSTTTTSPPP---PPPPHHHHTT----TT-EEE-TTS-EEE--PPPTT--B--TTT-SPPPB---